Protein AF-A0A7X8Z8Y4-F1 (afdb_monomer_lite)

Secondary structure (DSSP, 8-state):
-HHHHHHHHHHHHHHHHHHHHHHHHHHHHHHHH--SS--EETTEEPTT-S-HHHHTHHHHHHHHHHHHHHHTS-HHHHHHHHT-HHHHHHHHHHHHHHHH-SSS-BHHHHHHHHS-HHHHHHHHHHHHHHHHHHHHHHHHHS-HHHHHHHHHHHHHHHHHTTSGGGGT--HHHHHHHHHHHHHHHHHHHHHHHHHHHHHHHHHHHHHHHTSBHHHHHHHTT--TTTHHHHHHHHHHHHHHHHHHHHHHHT-HHHHHHHHHHH-

Radius of gyration: 42.11 Å; chains: 1; bounding box: 107×46×130 Å

Structure (mmCIF, N/CA/C/O backbone):
data_AF-A0A7X8Z8Y4-F1
#
_entry.id   AF-A0A7X8Z8Y4-F1
#
loop_
_atom_site.group_PDB
_atom_site.id
_atom_site.type_symbol
_atom_site.label_atom_id
_atom_site.label_alt_id
_atom_site.label_comp_id
_atom_site.label_asym_id
_atom_site.label_entity_id
_atom_site.label_seq_id
_atom_site.pdbx_PDB_ins_code
_atom_site.Cartn_x
_atom_site.Cartn_y
_atom_site.Cartn_z
_atom_site.occupancy
_atom_site.B_iso_or_equiv
_atom_site.auth_seq_id
_atom_site.auth_comp_id
_atom_site.auth_asym_id
_atom_site.auth_atom_id
_atom_site.pdbx_PDB_model_num
ATOM 1 N N . MET A 1 1 ? 65.742 -11.866 -70.178 1.00 56.19 1 MET A N 1
ATOM 2 C CA . MET A 1 1 ? 65.079 -10.660 -69.630 1.00 56.19 1 MET A CA 1
ATOM 3 C C . MET A 1 1 ? 63.665 -10.476 -70.182 1.00 56.19 1 MET A C 1
ATOM 5 O O . MET A 1 1 ? 62.843 -9.975 -69.432 1.00 56.19 1 MET A O 1
ATOM 9 N N . GLU A 1 2 ? 63.355 -10.937 -71.402 1.00 61.44 2 GLU A N 1
ATOM 10 C CA . GLU A 1 2 ? 62.004 -10.854 -72.006 1.00 61.44 2 GLU A CA 1
ATOM 11 C C . GLU A 1 2 ? 60.913 -11.570 -71.187 1.00 61.44 2 GLU A C 1
ATOM 13 O O . GLU A 1 2 ? 59.956 -10.925 -70.777 1.00 61.44 2 GLU A O 1
ATOM 18 N N . ASN A 1 3 ? 61.122 -12.830 -70.777 1.00 70.12 3 ASN A N 1
ATOM 19 C CA . ASN A 1 3 ? 60.118 -13.586 -70.002 1.00 70.12 3 ASN A CA 1
ATOM 20 C C . ASN A 1 3 ? 59.714 -12.947 -68.656 1.00 70.12 3 ASN A C 1
ATOM 22 O O . ASN A 1 3 ? 58.602 -13.159 -68.183 1.00 70.12 3 ASN A O 1
ATOM 26 N N . ILE A 1 4 ? 60.605 -12.184 -68.011 1.00 74.94 4 ILE A N 1
ATOM 27 C CA . ILE A 1 4 ? 60.283 -11.496 -66.745 1.00 74.94 4 ILE A CA 1
ATOM 28 C C . ILE A 1 4 ? 59.372 -10.296 -67.019 1.00 74.94 4 ILE A C 1
ATOM 30 O O . ILE A 1 4 ? 58.475 -10.016 -66.227 1.00 74.94 4 ILE A O 1
ATOM 34 N N . MET A 1 5 ? 59.581 -9.613 -68.145 1.00 74.75 5 MET A N 1
ATOM 35 C CA . MET A 1 5 ? 58.794 -8.449 -68.536 1.00 74.75 5 MET A CA 1
ATOM 36 C C . MET A 1 5 ? 57.371 -8.848 -68.944 1.00 74.75 5 MET A C 1
ATOM 38 O O . MET A 1 5 ? 56.418 -8.179 -68.550 1.00 74.75 5 MET A O 1
ATOM 42 N N . ASP A 1 6 ? 57.219 -9.983 -69.631 1.00 81.12 6 ASP A N 1
ATOM 43 C CA . ASP A 1 6 ? 55.911 -10.516 -70.032 1.00 81.12 6 ASP A CA 1
ATOM 44 C C . ASP A 1 6 ? 55.080 -10.981 -68.824 1.00 81.12 6 ASP A C 1
ATOM 46 O O . ASP A 1 6 ? 53.887 -10.686 -68.726 1.00 81.12 6 ASP A O 1
ATOM 50 N N . ILE A 1 7 ? 55.717 -11.639 -67.844 1.00 81.44 7 ILE A N 1
ATOM 51 C CA . ILE A 1 7 ? 55.071 -12.030 -66.578 1.00 81.44 7 ILE A CA 1
ATOM 52 C C . ILE A 1 7 ? 54.667 -10.792 -65.764 1.00 81.44 7 ILE A C 1
ATOM 54 O O . ILE A 1 7 ? 53.577 -10.760 -65.189 1.00 81.44 7 ILE A O 1
ATOM 58 N N . LEU A 1 8 ? 55.512 -9.756 -65.732 1.00 81.38 8 LEU A N 1
ATOM 59 C CA . LEU A 1 8 ? 55.205 -8.492 -65.062 1.00 81.38 8 LEU A CA 1
ATOM 60 C C . LEU A 1 8 ? 53.986 -7.806 -65.701 1.00 81.38 8 LEU A C 1
ATOM 62 O O . LEU A 1 8 ? 53.112 -7.324 -64.982 1.00 81.38 8 LEU A O 1
ATOM 66 N N . TYR A 1 9 ? 53.898 -7.802 -67.034 1.00 84.62 9 TYR A N 1
ATOM 67 C CA . TYR A 1 9 ? 52.783 -7.204 -67.771 1.00 84.62 9 TYR A CA 1
ATOM 68 C C . TYR A 1 9 ? 51.465 -7.962 -67.539 1.00 84.62 9 TYR A C 1
ATOM 70 O O . TYR A 1 9 ? 50.418 -7.344 -67.344 1.00 84.62 9 TYR A O 1
ATOM 78 N N . LEU A 1 10 ? 51.521 -9.298 -67.471 1.00 86.44 10 LEU A N 1
ATOM 79 C CA . LEU A 1 10 ? 50.364 -10.149 -67.172 1.00 86.44 10 LEU A CA 1
ATOM 80 C C . LEU A 1 10 ? 49.855 -9.965 -65.729 1.00 86.44 10 LEU A C 1
ATOM 82 O O . LEU A 1 10 ? 48.647 -9.953 -65.494 1.00 86.44 10 LEU A O 1
ATOM 86 N N . LEU A 1 11 ? 50.762 -9.793 -64.760 1.00 88.69 11 LEU A N 1
ATOM 87 C CA . LEU A 1 11 ? 50.418 -9.592 -63.347 1.00 88.69 11 LEU A CA 1
ATOM 88 C C . LEU A 1 11 ? 50.037 -8.145 -63.004 1.00 88.69 11 LEU A C 1
ATOM 90 O O . LEU A 1 11 ? 49.336 -7.927 -62.014 1.00 88.69 11 LEU A O 1
ATOM 94 N N . ALA A 1 12 ? 50.440 -7.161 -63.812 1.00 88.75 12 ALA A N 1
ATOM 95 C CA . ALA A 1 12 ? 50.149 -5.749 -63.569 1.00 88.75 12 ALA A CA 1
ATOM 96 C C . ALA A 1 12 ? 48.640 -5.464 -63.484 1.00 88.75 12 ALA A C 1
ATOM 98 O O . ALA A 1 12 ? 48.202 -4.743 -62.587 1.00 88.75 12 ALA A O 1
ATOM 99 N N . GLY A 1 13 ? 47.835 -6.065 -64.367 1.00 91.00 13 GLY A N 1
ATOM 100 C CA . GLY A 1 13 ? 46.379 -5.888 -64.386 1.00 91.00 13 GLY A CA 1
ATOM 101 C C . GLY A 1 13 ? 45.702 -6.322 -63.077 1.00 91.00 13 GLY A C 1
ATOM 102 O O . GLY A 1 13 ? 45.078 -5.486 -62.417 1.00 91.00 13 GLY A O 1
ATOM 103 N N . PRO A 1 14 ? 45.847 -7.594 -62.654 1.00 93.12 14 PRO A N 1
ATOM 104 C CA . PRO A 1 14 ? 45.335 -8.070 -61.372 1.00 93.12 14 PRO A CA 1
ATOM 105 C C . PRO A 1 14 ? 45.878 -7.290 -60.173 1.00 93.12 14 PRO A C 1
ATOM 107 O O . PRO A 1 14 ? 45.105 -6.958 -59.282 1.00 93.12 14 PRO A O 1
ATOM 110 N N . LEU A 1 15 ? 47.169 -6.939 -60.156 1.00 93.12 15 LEU A N 1
ATOM 111 C CA . LEU A 1 15 ? 47.779 -6.214 -59.038 1.00 93.12 15 LEU A CA 1
ATOM 112 C C . LEU A 1 15 ? 47.171 -4.811 -58.867 1.00 93.12 15 LEU A C 1
ATOM 114 O O . LEU A 1 15 ? 46.787 -4.424 -57.762 1.00 93.12 15 LEU A O 1
ATOM 118 N N . ILE A 1 16 ? 47.021 -4.070 -59.968 1.00 92.94 16 ILE A N 1
ATOM 119 C CA . ILE A 1 16 ? 46.370 -2.753 -59.982 1.00 92.94 16 ILE A CA 1
ATOM 120 C C . ILE A 1 16 ? 44.891 -2.894 -59.603 1.00 92.94 16 ILE A C 1
ATOM 122 O O . ILE A 1 16 ? 44.396 -2.137 -58.766 1.00 92.94 16 ILE A O 1
ATOM 126 N N . GLY A 1 17 ? 44.197 -3.893 -60.155 1.00 92.81 17 GLY A N 1
ATOM 127 C CA . GLY A 1 17 ? 42.807 -4.199 -59.816 1.00 92.81 17 GLY A CA 1
ATOM 128 C C . GLY A 1 17 ? 42.615 -4.506 -58.328 1.00 92.81 17 GLY A C 1
ATOM 129 O O . GLY A 1 17 ? 41.688 -3.985 -57.710 1.00 92.81 17 GLY A O 1
ATOM 130 N N . SER A 1 18 ? 43.518 -5.278 -57.721 1.00 93.81 18 SER A N 1
ATOM 131 C CA . SER A 1 18 ? 43.511 -5.579 -56.287 1.00 93.81 18 SER A CA 1
ATOM 132 C C . SER A 1 18 ? 43.781 -4.343 -55.427 1.00 93.81 18 SER A C 1
ATOM 134 O O . SER A 1 18 ? 43.092 -4.151 -54.428 1.00 93.81 18 SER A O 1
ATOM 136 N N . ILE A 1 19 ? 44.724 -3.474 -55.810 1.00 95.56 19 ILE A N 1
ATOM 137 C CA . ILE A 1 19 ? 45.017 -2.226 -55.081 1.00 95.56 19 ILE A CA 1
ATOM 138 C C . ILE A 1 19 ? 43.819 -1.271 -55.130 1.00 95.56 19 ILE A C 1
ATOM 140 O O . ILE A 1 19 ? 43.430 -0.722 -54.096 1.00 95.56 19 ILE A O 1
ATOM 144 N N . ILE A 1 20 ? 43.211 -1.087 -56.306 1.00 95.25 20 ILE A N 1
ATOM 145 C CA . ILE A 1 20 ? 42.024 -0.239 -56.472 1.00 95.25 20 ILE A CA 1
ATOM 146 C C . ILE A 1 20 ? 40.843 -0.843 -55.709 1.00 95.25 20 ILE A C 1
ATOM 148 O O . ILE A 1 20 ? 40.239 -0.154 -54.892 1.00 95.25 20 ILE A O 1
ATOM 152 N N . GLY A 1 21 ? 40.559 -2.135 -55.896 1.00 93.12 21 GLY A N 1
ATOM 153 C CA . GLY A 1 21 ? 39.475 -2.832 -55.203 1.00 93.12 21 GLY A CA 1
ATOM 154 C C . GLY A 1 21 ? 39.604 -2.753 -53.682 1.00 93.12 21 GLY A C 1
ATOM 155 O O . GLY A 1 21 ? 38.639 -2.409 -52.997 1.00 93.12 21 GLY A O 1
ATOM 156 N N . TYR A 1 22 ? 40.807 -2.981 -53.147 1.00 94.94 22 TYR A N 1
ATOM 157 C CA . TYR A 1 22 ? 41.077 -2.855 -51.716 1.00 94.94 22 TYR A CA 1
ATOM 158 C C . TYR A 1 22 ? 40.887 -1.414 -51.227 1.00 94.94 22 TYR A C 1
ATOM 160 O O . TYR A 1 22 ? 40.194 -1.181 -50.235 1.00 94.94 22 TYR A O 1
ATOM 168 N N . SER A 1 23 ? 41.445 -0.437 -51.947 1.00 94.31 23 SER A N 1
ATOM 169 C CA . SER A 1 23 ? 41.368 0.983 -51.583 1.00 94.31 23 SER A CA 1
ATOM 170 C C . SER A 1 23 ? 39.931 1.507 -51.601 1.00 94.31 23 SER A C 1
ATOM 172 O O . SER A 1 23 ? 39.506 2.200 -50.674 1.00 94.31 23 SER A O 1
ATOM 174 N N . THR A 1 24 ? 39.154 1.149 -52.625 1.00 93.19 24 THR A N 1
ATOM 175 C CA . THR A 1 24 ? 37.747 1.542 -52.754 1.00 93.19 24 THR A CA 1
ATOM 176 C C . THR A 1 24 ? 36.872 0.860 -51.706 1.00 93.19 24 THR A C 1
ATOM 178 O O . THR A 1 24 ? 36.046 1.535 -51.096 1.00 93.19 24 THR A O 1
ATOM 181 N N . ASN A 1 25 ? 37.070 -0.434 -51.429 1.00 94.12 25 ASN A N 1
ATOM 182 C CA . ASN A 1 25 ? 36.317 -1.135 -50.385 1.00 94.12 25 ASN A CA 1
ATOM 183 C C . ASN A 1 25 ? 36.615 -0.562 -48.989 1.00 94.12 25 ASN A C 1
ATOM 185 O O . ASN A 1 25 ? 35.699 -0.292 -48.211 1.00 94.12 25 ASN A O 1
ATOM 189 N N . TYR A 1 26 ? 37.891 -0.285 -48.699 1.00 93.00 26 TYR A N 1
ATOM 190 C CA . TYR A 1 26 ? 38.297 0.382 -47.463 1.00 93.00 26 TYR A CA 1
ATOM 191 C C . TYR A 1 26 ? 37.622 1.751 -47.315 1.00 93.00 26 TYR A C 1
ATOM 193 O O . TYR A 1 26 ? 37.087 2.075 -46.250 1.00 93.00 26 TYR A O 1
ATOM 201 N N . LEU A 1 27 ? 37.599 2.549 -48.388 1.00 89.69 27 LEU A N 1
ATOM 202 C CA . LEU A 1 27 ? 36.948 3.855 -48.380 1.00 89.69 27 LEU A CA 1
ATOM 203 C C . LEU A 1 27 ? 35.430 3.733 -48.195 1.00 89.69 27 LEU A C 1
ATOM 205 O O . LEU A 1 27 ? 34.868 4.479 -47.399 1.00 89.69 27 LEU A O 1
ATOM 209 N N . ALA A 1 28 ? 34.775 2.778 -48.858 1.00 90.19 28 ALA A N 1
ATOM 210 C CA . ALA A 1 28 ? 33.335 2.554 -48.747 1.00 90.19 28 ALA A CA 1
ATOM 211 C C . ALA A 1 28 ? 32.919 2.195 -47.313 1.00 90.19 28 ALA A C 1
ATOM 213 O O . ALA A 1 28 ? 32.025 2.831 -46.752 1.00 90.19 28 ALA A O 1
ATOM 214 N N . VAL A 1 29 ? 33.622 1.247 -46.681 1.00 91.00 29 VAL A N 1
ATOM 215 C CA . VAL A 1 29 ? 33.388 0.897 -45.272 1.00 91.00 29 VAL A CA 1
ATOM 216 C C . VAL A 1 29 ? 33.630 2.113 -44.380 1.00 91.00 29 VAL A C 1
ATOM 218 O O . VAL A 1 29 ? 32.804 2.433 -43.527 1.00 91.00 29 VAL A O 1
ATOM 221 N N . LYS A 1 30 ? 34.711 2.866 -44.612 1.00 88.88 30 LYS A N 1
ATOM 222 C CA . LYS A 1 30 ? 35.005 4.089 -43.852 1.00 88.88 30 LYS A CA 1
ATOM 223 C C . LYS A 1 30 ? 33.910 5.153 -44.005 1.00 88.88 30 LYS A C 1
ATOM 225 O O . LYS A 1 30 ? 33.583 5.809 -43.017 1.00 88.88 30 LYS A O 1
ATOM 230 N N . MET A 1 31 ? 33.321 5.290 -45.194 1.00 88.62 31 MET A N 1
ATOM 231 C CA . MET A 1 31 ? 32.247 6.242 -45.510 1.00 88.62 31 MET A CA 1
ATOM 232 C C . MET A 1 31 ? 30.886 5.868 -44.906 1.00 88.62 31 MET A C 1
ATOM 234 O O . MET A 1 31 ? 30.036 6.741 -44.724 1.00 88.62 31 MET A O 1
ATOM 238 N N . LEU A 1 32 ? 30.658 4.601 -44.542 1.00 88.19 32 LEU A N 1
ATOM 239 C CA . LEU A 1 32 ? 29.458 4.215 -43.791 1.00 88.19 32 LEU A CA 1
ATOM 240 C C . LEU A 1 32 ? 29.440 4.850 -42.395 1.00 88.19 32 LEU A C 1
ATOM 242 O O . LEU A 1 32 ? 28.389 5.319 -41.953 1.00 88.19 32 LEU A O 1
ATOM 246 N N . PHE A 1 33 ? 30.603 4.904 -41.734 1.00 87.88 33 PHE A N 1
ATOM 247 C CA . PHE A 1 33 ? 30.734 5.324 -40.334 1.00 87.88 33 PHE A CA 1
ATOM 248 C C . PHE A 1 33 ? 31.252 6.759 -40.149 1.00 87.88 33 PHE A C 1
ATOM 250 O O . PHE A 1 33 ? 30.920 7.406 -39.159 1.00 87.88 33 PHE A O 1
ATOM 257 N N . ARG A 1 34 ? 32.075 7.283 -41.066 1.00 86.50 34 ARG A N 1
ATOM 258 C CA . ARG A 1 34 ? 32.694 8.619 -40.975 1.00 86.50 34 ARG A CA 1
ATOM 259 C C . ARG A 1 34 ? 32.501 9.394 -42.287 1.00 86.50 34 ARG A C 1
ATOM 261 O O . ARG A 1 34 ? 32.498 8.776 -43.342 1.00 86.50 34 ARG A O 1
ATOM 268 N N . PRO A 1 35 ? 32.418 10.736 -42.270 1.00 84.50 35 PRO A N 1
ATOM 269 C CA . PRO A 1 35 ? 32.506 11.632 -41.116 1.00 84.50 35 PRO A CA 1
ATOM 270 C C . PRO A 1 35 ? 31.202 11.676 -40.306 1.00 84.50 35 PRO A C 1
ATOM 272 O O . PRO A 1 35 ? 30.112 11.565 -40.859 1.00 84.50 35 PRO A O 1
ATOM 275 N N . LEU A 1 36 ? 31.320 11.856 -38.986 1.00 82.50 36 LEU A N 1
ATOM 276 C CA . LEU A 1 36 ? 30.177 11.881 -38.056 1.00 82.50 36 LEU A CA 1
ATOM 277 C C . LEU A 1 36 ? 29.310 13.139 -38.207 1.00 82.50 36 LEU A C 1
ATOM 279 O O . LEU A 1 36 ? 28.130 13.132 -37.875 1.00 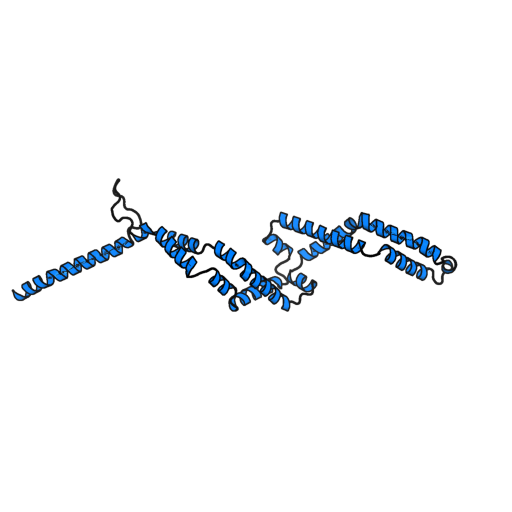82.50 36 LEU A O 1
ATOM 283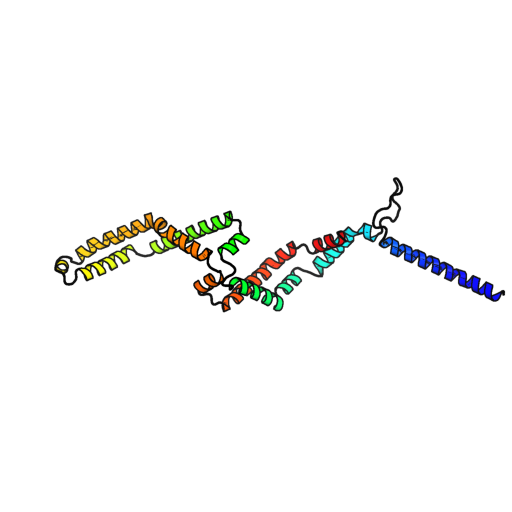 N N . ARG A 1 37 ? 29.899 14.231 -38.705 1.00 82.31 37 ARG A N 1
ATOM 284 C CA . ARG A 1 37 ? 29.236 15.520 -38.915 1.00 82.31 37 ARG A CA 1
ATOM 285 C C . ARG A 1 37 ? 29.321 15.916 -40.391 1.00 82.31 37 ARG A C 1
ATOM 287 O O . ARG A 1 37 ? 30.304 15.564 -41.047 1.00 82.31 37 ARG A O 1
ATOM 294 N N . PRO A 1 38 ? 28.320 16.640 -40.925 1.00 83.94 38 PRO A N 1
ATOM 295 C CA . PRO A 1 38 ? 28.388 17.183 -42.277 1.00 83.94 38 PRO A CA 1
ATOM 296 C C . PRO A 1 38 ? 29.579 18.136 -42.393 1.00 83.94 38 PRO A C 1
ATOM 298 O O . PRO A 1 38 ? 29.701 19.074 -41.603 1.00 83.94 38 PRO A O 1
ATOM 301 N N . ILE A 1 39 ? 30.435 17.916 -43.388 1.00 85.19 39 ILE A N 1
ATOM 302 C CA . ILE A 1 39 ? 31.569 18.798 -43.663 1.00 85.19 39 ILE A CA 1
ATOM 303 C C . ILE A 1 39 ? 31.086 19.875 -44.637 1.00 85.19 39 ILE A C 1
ATOM 305 O O . ILE A 1 39 ? 30.543 19.571 -45.703 1.00 85.19 39 ILE A O 1
ATOM 309 N N . LYS A 1 40 ? 31.251 21.144 -44.253 1.00 86.06 40 LYS A N 1
ATOM 310 C CA . LYS A 1 40 ? 30.922 22.308 -45.084 1.00 86.06 40 LYS A CA 1
ATOM 311 C C . LYS A 1 40 ? 32.208 22.964 -45.567 1.00 86.06 40 LYS A C 1
ATOM 313 O O . LYS A 1 40 ? 33.092 23.228 -44.758 1.00 86.06 40 LYS A O 1
ATOM 318 N N . ILE A 1 41 ? 32.281 23.251 -46.862 1.00 83.62 41 ILE A N 1
ATOM 319 C CA . ILE A 1 41 ? 33.335 24.066 -47.468 1.00 83.62 41 ILE A CA 1
ATOM 320 C C . ILE A 1 41 ? 32.637 25.318 -48.010 1.00 83.62 41 ILE A C 1
ATOM 322 O O . ILE A 1 41 ? 31.908 25.252 -49.000 1.00 83.62 41 ILE A O 1
ATOM 326 N N . GLY A 1 42 ? 32.777 26.446 -47.308 1.00 83.50 42 GLY A N 1
ATOM 327 C CA . GLY A 1 42 ? 32.011 27.665 -47.596 1.00 83.50 42 GLY A CA 1
ATOM 328 C C . GLY A 1 42 ? 30.497 27.448 -47.446 1.00 83.50 42 GLY A C 1
ATOM 329 O O . GLY A 1 42 ? 30.026 26.992 -46.403 1.00 83.50 42 GLY A O 1
ATOM 330 N N . THR A 1 43 ? 29.728 27.752 -48.495 1.00 80.94 43 THR A N 1
ATOM 331 C CA . THR A 1 43 ? 28.271 27.525 -48.568 1.00 80.94 43 THR A CA 1
ATOM 332 C C . THR A 1 43 ? 27.885 26.109 -49.019 1.00 80.94 43 THR A C 1
ATOM 334 O O . THR A 1 43 ? 26.720 25.729 -48.884 1.00 80.94 43 THR A O 1
ATOM 337 N N . PHE A 1 44 ? 28.831 25.299 -49.510 1.00 81.00 44 PHE A N 1
ATOM 338 C CA . PHE A 1 44 ? 28.558 23.976 -50.077 1.00 81.00 44 PHE A CA 1
ATOM 339 C C . PHE A 1 44 ? 28.787 22.847 -49.056 1.00 81.00 44 PHE A C 1
ATOM 341 O O . PHE A 1 44 ? 29.794 22.809 -48.344 1.00 81.00 44 PHE A O 1
ATOM 348 N N . ARG A 1 45 ? 27.841 21.901 -48.973 1.00 81.75 45 ARG A N 1
ATOM 349 C CA . ARG A 1 45 ? 27.978 20.670 -48.173 1.00 81.75 45 ARG A CA 1
ATOM 350 C C . ARG A 1 45 ? 28.597 19.584 -49.042 1.00 81.75 45 ARG A C 1
ATOM 352 O O . ARG A 1 45 ? 28.074 19.311 -50.118 1.00 81.75 45 ARG A O 1
ATOM 359 N N . LEU A 1 46 ? 29.664 18.944 -48.563 1.00 82.56 46 LEU A N 1
ATOM 360 C CA . LEU A 1 46 ? 30.319 17.882 -49.323 1.00 82.56 46 LEU A CA 1
ATOM 361 C C . LEU A 1 46 ? 29.345 16.701 -49.528 1.00 82.56 46 LEU A C 1
ATOM 363 O O . LEU A 1 46 ? 28.755 16.238 -48.538 1.00 82.56 46 LEU A O 1
ATOM 367 N N . PRO A 1 47 ? 29.166 16.195 -50.768 1.00 75.38 47 PRO A N 1
ATOM 368 C CA . PRO A 1 47 ? 28.361 15.003 -51.011 1.00 75.38 47 PRO A CA 1
ATOM 369 C C . PRO A 1 47 ? 28.930 13.831 -50.203 1.00 75.38 47 PRO A C 1
ATOM 371 O O . PRO A 1 47 ? 30.136 13.743 -49.986 1.00 75.38 47 PRO A O 1
ATOM 374 N N . PHE A 1 48 ? 28.053 12.951 -49.718 1.00 73.75 48 PHE A N 1
ATOM 375 C CA . PHE A 1 48 ? 28.417 11.816 -48.854 1.00 73.75 48 PHE A CA 1
ATOM 376 C C . PHE A 1 48 ? 28.976 12.193 -47.465 1.00 73.75 48 PHE A C 1
ATOM 378 O O . PHE A 1 48 ? 29.630 11.378 -46.817 1.00 73.75 48 PHE A O 1
ATOM 385 N N . THR A 1 49 ? 28.675 13.404 -46.972 1.00 83.06 49 THR A N 1
ATOM 386 C CA . THR A 1 49 ? 28.894 13.789 -45.567 1.00 83.06 49 THR A CA 1
ATOM 387 C C . THR A 1 49 ? 27.582 14.254 -44.915 1.00 83.06 49 THR A C 1
ATOM 389 O O . THR A 1 49 ? 26.862 15.066 -45.502 1.00 83.06 49 THR A O 1
ATOM 392 N N . PRO A 1 50 ? 27.222 13.778 -43.708 1.00 83.88 50 PRO A N 1
ATOM 393 C CA . PRO A 1 50 ? 27.899 12.751 -42.913 1.00 83.88 50 PRO A CA 1
ATOM 394 C C . PRO A 1 50 ? 27.758 11.348 -43.535 1.00 83.88 50 PRO A C 1
ATOM 396 O O . PRO A 1 50 ? 27.009 11.167 -44.498 1.00 83.88 50 PRO A O 1
ATOM 399 N N . GLY A 1 51 ? 28.478 10.371 -42.979 1.00 86.50 51 GLY A N 1
ATOM 400 C CA . GLY A 1 51 ? 28.362 8.966 -43.381 1.00 86.50 51 GLY A CA 1
ATOM 401 C C . GLY A 1 51 ? 26.924 8.435 -43.281 1.00 86.50 51 GLY A C 1
ATOM 402 O O . GLY A 1 51 ? 26.074 9.015 -42.598 1.00 86.50 51 GLY A O 1
ATOM 403 N N . ILE A 1 52 ? 26.633 7.324 -43.963 1.00 86.44 52 ILE A N 1
ATOM 404 C CA . ILE A 1 52 ? 25.260 6.795 -44.091 1.00 86.44 52 ILE A CA 1
ATOM 405 C C . ILE A 1 52 ? 24.648 6.428 -42.731 1.00 86.44 52 ILE A C 1
ATOM 407 O O . ILE A 1 52 ? 23.484 6.757 -42.492 1.00 86.44 52 ILE A O 1
ATOM 411 N N . ILE A 1 53 ? 25.415 5.788 -41.842 1.00 86.44 53 ILE A N 1
ATOM 412 C CA . ILE A 1 53 ? 24.932 5.373 -40.516 1.00 86.44 53 ILE A CA 1
ATOM 413 C C . ILE A 1 53 ? 24.645 6.598 -39.633 1.00 86.44 53 ILE A C 1
ATOM 415 O O . ILE A 1 53 ? 23.507 6.719 -39.180 1.00 86.44 53 ILE A O 1
ATOM 419 N N . PRO A 1 54 ? 25.574 7.567 -39.457 1.00 84.38 54 PRO A N 1
ATOM 420 C CA . PRO A 1 54 ? 25.274 8.813 -38.747 1.00 84.38 54 PRO A CA 1
ATOM 421 C C . PRO A 1 54 ? 24.061 9.566 -39.309 1.00 84.38 54 PRO A C 1
ATOM 423 O O . PRO A 1 54 ? 23.286 10.137 -38.551 1.00 84.38 54 PRO A O 1
ATOM 426 N N . LYS A 1 55 ? 23.862 9.549 -40.635 1.00 86.88 55 LYS A N 1
ATOM 427 C CA . LYS A 1 55 ? 22.730 10.220 -41.295 1.00 86.88 55 LYS A CA 1
ATOM 428 C C . LYS A 1 55 ? 21.375 9.575 -40.985 1.00 86.88 55 LYS A C 1
ATOM 430 O O . LYS A 1 55 ? 20.367 10.273 -40.985 1.00 86.88 55 LYS A O 1
ATOM 435 N N . ARG A 1 56 ? 21.333 8.253 -40.791 1.00 88.00 56 ARG A N 1
ATOM 436 C CA . ARG A 1 56 ? 20.101 7.481 -40.530 1.00 88.00 56 ARG A CA 1
ATOM 437 C C . ARG A 1 56 ? 19.994 6.994 -39.089 1.00 88.00 56 ARG A C 1
ATOM 439 O O . ARG A 1 56 ? 19.161 6.138 -38.808 1.00 88.00 56 ARG A O 1
ATOM 446 N N . LYS A 1 57 ? 20.815 7.536 -38.191 1.00 86.31 57 LYS A N 1
ATOM 447 C CA . LYS A 1 57 ? 20.913 7.113 -36.797 1.00 86.31 57 LYS A CA 1
ATOM 448 C C . LYS A 1 57 ? 19.546 7.042 -36.119 1.00 86.31 57 LYS A C 1
ATOM 450 O O . LYS A 1 57 ? 19.195 5.980 -35.632 1.00 86.31 57 LYS A O 1
ATOM 455 N N . ASP A 1 58 ? 18.735 8.091 -36.232 1.00 88.12 58 ASP A N 1
ATOM 456 C CA . ASP A 1 58 ? 17.400 8.129 -35.619 1.00 88.12 58 ASP A CA 1
ATOM 457 C C . ASP A 1 58 ? 16.458 7.049 -36.179 1.00 88.12 58 ASP A C 1
ATOM 459 O O . ASP A 1 58 ? 15.659 6.462 -35.457 1.00 88.12 58 ASP A O 1
ATOM 463 N N . GLN A 1 59 ? 16.536 6.764 -37.485 1.00 89.62 59 GLN A N 1
ATOM 464 C CA . GLN A 1 59 ? 15.716 5.717 -38.109 1.00 89.62 59 GLN A CA 1
ATOM 465 C C . GLN A 1 59 ? 16.151 4.325 -37.649 1.00 89.62 59 GLN A C 1
ATOM 467 O O . GLN A 1 59 ? 15.304 3.478 -37.376 1.00 89.62 59 GLN A O 1
ATOM 472 N N . LEU A 1 60 ? 17.464 4.098 -37.556 1.00 88.69 60 LEU A N 1
ATOM 473 C CA . LEU A 1 60 ? 18.026 2.857 -37.032 1.00 88.69 60 LEU A CA 1
ATOM 474 C C . LEU A 1 60 ? 17.672 2.687 -35.554 1.00 88.69 60 LEU A C 1
ATOM 476 O O . LEU A 1 60 ? 17.251 1.607 -35.164 1.00 88.69 60 LEU A O 1
ATOM 480 N N . ALA A 1 61 ? 17.769 3.753 -34.761 1.00 88.56 61 ALA A N 1
ATOM 481 C CA . ALA A 1 61 ? 17.419 3.767 -33.349 1.00 88.56 61 ALA A CA 1
ATOM 482 C C . ALA A 1 61 ? 15.946 3.395 -33.127 1.00 88.56 61 ALA A C 1
ATOM 484 O O . ALA A 1 61 ? 15.670 2.522 -32.310 1.00 88.56 61 ALA A O 1
ATOM 485 N N . ARG A 1 62 ? 15.017 3.949 -33.921 1.00 89.75 62 ARG A N 1
ATOM 486 C CA . ARG A 1 62 ? 13.598 3.545 -33.906 1.00 89.75 62 ARG A CA 1
ATOM 487 C C . ARG A 1 62 ? 13.383 2.091 -34.297 1.00 89.75 62 ARG A C 1
ATOM 489 O O . ARG A 1 62 ? 12.631 1.383 -33.637 1.00 89.75 62 ARG A O 1
ATOM 496 N N . ALA A 1 63 ? 14.019 1.643 -35.378 1.00 88.25 63 ALA A N 1
ATOM 497 C CA . ALA A 1 63 ? 13.856 0.276 -35.865 1.00 88.25 63 ALA A CA 1
ATOM 498 C C . ALA A 1 63 ? 14.388 -0.751 -34.854 1.00 88.25 63 ALA A C 1
ATOM 500 O O . ALA A 1 63 ? 13.714 -1.738 -34.571 1.00 88.25 63 ALA A O 1
ATOM 501 N N . LEU A 1 64 ? 15.562 -0.494 -34.269 1.00 86.12 64 LEU A N 1
ATOM 502 C CA . LEU A 1 64 ? 16.128 -1.309 -33.195 1.00 86.12 64 LEU A CA 1
ATOM 503 C C . LEU A 1 64 ? 15.276 -1.241 -31.926 1.00 86.12 64 LEU A C 1
ATOM 505 O O . LEU A 1 64 ? 14.976 -2.285 -31.360 1.00 86.12 64 LEU A O 1
ATOM 509 N N . GLY A 1 65 ? 14.848 -0.049 -31.505 1.00 87.06 65 GLY A N 1
ATOM 510 C CA . GLY A 1 65 ? 13.990 0.126 -30.333 1.00 87.06 65 GLY A CA 1
ATOM 511 C C . GLY A 1 65 ? 12.679 -0.643 -30.465 1.00 87.06 65 GLY A C 1
ATOM 512 O O . GLY A 1 65 ? 12.324 -1.407 -29.573 1.00 87.06 65 GLY A O 1
ATOM 513 N N . SER A 1 66 ? 12.008 -0.535 -31.614 1.00 85.50 66 SER A N 1
ATOM 514 C CA . SER A 1 66 ? 10.786 -1.292 -31.895 1.00 85.50 66 SER A CA 1
ATOM 515 C C . SER A 1 66 ? 11.040 -2.798 -31.972 1.00 85.50 66 SER A C 1
ATOM 517 O O . SER A 1 66 ? 10.261 -3.563 -31.413 1.00 85.50 66 SER A O 1
ATOM 519 N N . ALA A 1 67 ? 12.129 -3.243 -32.605 1.00 86.31 67 ALA A N 1
ATOM 520 C CA . ALA A 1 67 ? 12.457 -4.666 -32.666 1.00 86.31 67 ALA A CA 1
ATOM 521 C C . ALA A 1 67 ? 12.726 -5.257 -31.272 1.00 86.31 67 ALA A C 1
ATOM 523 O O . ALA A 1 67 ? 12.274 -6.360 -30.981 1.00 86.31 67 ALA A O 1
ATOM 524 N N . VAL A 1 68 ? 13.423 -4.526 -30.399 1.00 83.69 68 VAL A N 1
ATOM 525 C CA . VAL A 1 68 ? 13.711 -4.968 -29.029 1.00 83.69 68 VAL A CA 1
ATOM 526 C C . VAL A 1 68 ? 12.449 -4.923 -28.162 1.00 83.69 68 VAL A C 1
ATOM 528 O O . VAL A 1 68 ? 12.103 -5.926 -27.543 1.00 83.69 68 VAL A O 1
ATOM 531 N N . GLY A 1 69 ? 11.739 -3.793 -28.147 1.00 78.69 69 GLY A N 1
ATOM 532 C CA . GLY A 1 69 ? 10.563 -3.589 -27.297 1.00 78.69 69 GLY A CA 1
ATOM 533 C C . GLY A 1 69 ? 9.352 -4.437 -27.690 1.00 78.69 69 GLY A C 1
ATOM 534 O O . GLY A 1 69 ? 8.600 -4.846 -26.817 1.00 78.69 69 GLY A O 1
ATOM 535 N N . ASN A 1 70 ? 9.176 -4.745 -28.980 1.00 76.38 70 ASN A N 1
ATOM 536 C CA . ASN A 1 70 ? 8.015 -5.512 -29.442 1.00 76.38 70 ASN A CA 1
ATOM 537 C C . ASN A 1 70 ? 8.286 -7.009 -29.616 1.00 76.38 70 ASN A C 1
ATOM 539 O O . ASN A 1 70 ? 7.325 -7.771 -29.606 1.00 76.38 70 ASN A O 1
ATOM 543 N N . ASN A 1 71 ? 9.542 -7.437 -29.808 1.00 75.38 71 ASN A N 1
ATOM 544 C CA . ASN A 1 71 ? 9.839 -8.843 -30.126 1.00 75.38 71 ASN A CA 1
ATOM 545 C C . ASN A 1 71 ? 10.772 -9.544 -29.129 1.00 75.38 71 ASN A C 1
ATOM 547 O O . ASN A 1 71 ? 10.789 -10.770 -29.121 1.00 75.38 71 ASN A O 1
ATOM 551 N N . LEU A 1 72 ? 11.577 -8.818 -28.340 1.00 77.81 72 LEU A N 1
ATOM 552 C CA . LEU A 1 72 ? 12.522 -9.433 -27.390 1.00 77.81 72 LEU A CA 1
ATOM 553 C C . LEU A 1 72 ? 12.089 -9.295 -25.928 1.00 77.81 72 LEU A C 1
ATOM 555 O O . LEU A 1 72 ? 12.447 -10.137 -25.113 1.00 77.81 72 LEU A O 1
ATOM 559 N N . LEU A 1 73 ? 11.364 -8.227 -25.593 1.00 75.38 73 LEU A N 1
ATOM 560 C CA . LEU A 1 73 ? 10.880 -7.946 -24.241 1.00 75.38 73 LEU A CA 1
ATOM 561 C C . LEU A 1 73 ? 9.401 -7.571 -24.293 1.00 75.38 73 LEU A C 1
ATOM 563 O O . LEU A 1 73 ? 9.031 -6.418 -24.073 1.00 75.38 73 LEU A O 1
ATOM 567 N N . THR A 1 74 ? 8.559 -8.547 -24.629 1.00 77.38 74 THR A N 1
ATOM 568 C CA . THR A 1 74 ? 7.112 -8.323 -24.658 1.00 77.38 74 THR A CA 1
ATOM 569 C C . THR A 1 74 ? 6.553 -8.163 -23.243 1.00 77.38 74 THR A C 1
ATOM 571 O O . THR A 1 74 ? 7.176 -8.565 -22.256 1.00 77.38 74 THR A O 1
ATOM 574 N N . SER A 1 75 ? 5.355 -7.579 -23.128 1.00 77.25 75 SER A N 1
ATOM 575 C CA . SER A 1 75 ? 4.661 -7.486 -21.837 1.00 77.25 75 SER A CA 1
ATOM 576 C C . SER A 1 75 ? 4.462 -8.858 -21.195 1.00 77.25 75 SER A C 1
ATOM 578 O O . SER A 1 75 ? 4.705 -9.004 -20.000 1.00 77.25 75 SER A O 1
ATOM 580 N N . ASP A 1 76 ? 4.132 -9.865 -22.001 1.00 80.81 76 ASP A N 1
ATOM 581 C CA . ASP A 1 76 ? 3.912 -11.234 -21.539 1.00 80.81 76 ASP A CA 1
ATOM 582 C C . ASP A 1 76 ? 5.212 -11.881 -21.036 1.00 80.81 76 ASP A C 1
ATOM 584 O O . ASP A 1 76 ? 5.199 -12.621 -20.053 1.00 80.81 76 ASP A O 1
ATOM 588 N N . ASP A 1 77 ? 6.348 -11.606 -21.686 1.00 83.56 77 ASP A N 1
ATOM 589 C CA . ASP A 1 77 ? 7.647 -12.141 -21.262 1.00 83.56 77 ASP A CA 1
ATOM 590 C C . ASP A 1 77 ? 8.091 -11.533 -19.930 1.00 83.56 77 ASP A C 1
ATOM 592 O O . ASP A 1 77 ? 8.562 -12.248 -19.047 1.00 83.56 77 ASP A O 1
ATOM 596 N N . ILE A 1 78 ? 7.900 -10.223 -19.747 1.00 82.31 78 ILE A N 1
ATOM 597 C CA . ILE A 1 78 ? 8.238 -9.549 -18.488 1.00 82.31 78 ILE A CA 1
ATOM 598 C C . ILE A 1 78 ? 7.304 -10.001 -17.364 1.00 82.31 78 ILE A C 1
ATOM 600 O O . ILE A 1 78 ? 7.770 -10.226 -16.250 1.00 82.31 78 ILE A O 1
ATOM 604 N N . GLU A 1 79 ? 6.012 -10.184 -17.638 1.00 84.81 79 GLU A N 1
ATOM 605 C CA . GLU A 1 79 ? 5.074 -10.734 -16.658 1.00 84.81 79 GLU A CA 1
ATOM 606 C C . GLU A 1 79 ? 5.502 -12.133 -16.200 1.00 84.81 79 GLU A C 1
ATOM 608 O O . GLU A 1 79 ? 5.589 -12.382 -14.999 1.00 84.81 79 GLU A O 1
ATOM 613 N N . LYS A 1 80 ? 5.867 -13.020 -17.136 1.00 86.69 80 LYS A N 1
ATOM 614 C CA . LYS A 1 80 ? 6.395 -14.354 -16.807 1.00 86.69 80 LYS A CA 1
ATOM 615 C C . LYS A 1 80 ? 7.667 -14.287 -15.971 1.00 86.69 80 LYS A C 1
ATOM 617 O O . LYS A 1 80 ? 7.803 -15.069 -15.041 1.00 86.69 80 LYS A O 1
ATOM 622 N N . ILE A 1 81 ? 8.577 -13.362 -16.279 1.00 87.69 81 ILE A N 1
ATOM 623 C CA . ILE A 1 81 ? 9.795 -13.153 -15.484 1.00 87.69 81 ILE A CA 1
ATOM 624 C C . ILE A 1 81 ? 9.433 -12.695 -14.066 1.00 87.69 81 ILE A C 1
ATOM 626 O O . ILE A 1 81 ? 9.976 -13.214 -13.100 1.00 87.69 81 ILE A O 1
ATOM 630 N N . LEU A 1 82 ? 8.501 -11.751 -13.911 1.00 87.50 82 LEU A N 1
ATOM 631 C CA . LEU A 1 82 ? 8.073 -11.267 -12.593 1.00 87.50 82 LEU A CA 1
ATOM 632 C C . LEU A 1 82 ? 7.334 -12.338 -11.778 1.00 87.50 82 LEU A C 1
ATOM 634 O O . LEU A 1 82 ? 7.402 -12.316 -10.550 1.00 87.50 82 LEU A O 1
ATOM 638 N N . LEU A 1 83 ? 6.636 -13.258 -12.444 1.00 88.50 83 LEU A N 1
ATOM 639 C CA . LEU A 1 83 ? 5.952 -14.396 -11.824 1.00 88.50 83 LEU A CA 1
ATOM 640 C C . LEU A 1 83 ? 6.834 -15.647 -11.692 1.00 88.50 83 LEU A C 1
ATOM 642 O O . LEU A 1 83 ? 6.356 -16.654 -11.168 1.00 88.50 83 LEU A O 1
ATOM 646 N N . ASP A 1 84 ? 8.092 -15.595 -12.138 1.00 92.88 84 ASP A N 1
ATOM 647 C CA . ASP A 1 84 ? 9.046 -16.685 -11.952 1.00 92.88 84 ASP A CA 1
ATOM 648 C C . ASP A 1 84 ? 9.217 -16.987 -10.462 1.00 92.88 84 ASP A C 1
ATOM 650 O O . ASP A 1 84 ? 9.341 -16.074 -9.644 1.00 92.88 84 ASP A O 1
ATOM 654 N N . GLU A 1 85 ? 9.243 -18.271 -10.111 1.00 90.88 85 GLU A N 1
ATOM 655 C CA . GLU A 1 85 ? 9.268 -18.735 -8.722 1.00 90.88 85 GLU A CA 1
ATOM 656 C C . GLU A 1 85 ? 10.459 -18.147 -7.949 1.00 90.88 85 GLU A C 1
ATOM 658 O O . GLU A 1 85 ? 10.296 -17.666 -6.831 1.00 90.88 85 GLU A O 1
ATOM 663 N N . THR A 1 86 ? 11.628 -18.043 -8.587 1.00 92.19 86 THR A N 1
ATOM 664 C CA . THR A 1 86 ? 12.849 -17.529 -7.952 1.00 92.19 86 THR A CA 1
ATOM 665 C C . THR A 1 86 ? 12.742 -16.040 -7.631 1.00 92.19 86 THR A C 1
ATOM 667 O O . THR A 1 86 ? 13.101 -15.597 -6.536 1.00 92.19 86 THR A O 1
ATOM 670 N N . LEU A 1 87 ? 12.276 -15.238 -8.595 1.00 90.38 87 LEU A N 1
ATOM 671 C CA . LEU A 1 87 ? 12.138 -13.791 -8.411 1.00 90.38 87 LEU A CA 1
ATOM 672 C C . LEU A 1 87 ? 10.980 -13.458 -7.479 1.00 90.38 87 LEU A C 1
ATOM 674 O O . LEU A 1 87 ? 11.120 -12.585 -6.619 1.00 90.38 87 LEU A O 1
ATOM 678 N N . LYS A 1 88 ? 9.866 -14.175 -7.614 1.00 92.56 88 LYS A N 1
ATOM 679 C CA . LYS A 1 88 ? 8.713 -14.046 -6.736 1.00 92.56 88 LYS A CA 1
ATOM 680 C C . LYS A 1 88 ? 9.103 -14.332 -5.292 1.00 92.56 88 LYS A C 1
ATOM 682 O O . LYS A 1 88 ? 8.878 -13.475 -4.444 1.00 92.56 88 LYS A O 1
ATOM 687 N N . ASP A 1 89 ? 9.761 -15.455 -5.013 1.00 92.56 89 ASP A N 1
ATOM 688 C CA . ASP A 1 89 ? 10.179 -15.810 -3.654 1.00 92.56 89 ASP A CA 1
ATOM 689 C C . ASP A 1 89 ? 11.163 -14.789 -3.072 1.00 92.56 89 ASP A C 1
ATOM 691 O O . ASP A 1 89 ? 11.064 -14.413 -1.900 1.00 92.56 89 ASP A O 1
ATOM 695 N N . LEU A 1 90 ? 12.079 -14.262 -3.890 1.00 92.12 90 LEU A N 1
ATOM 696 C CA . LEU A 1 90 ? 12.992 -13.195 -3.479 1.00 92.12 90 LEU A CA 1
ATOM 697 C C . LEU A 1 90 ? 12.241 -11.910 -3.093 1.00 92.12 90 LEU A C 1
ATOM 699 O O . LEU A 1 90 ? 12.562 -11.287 -2.080 1.00 92.12 90 LEU A O 1
ATOM 703 N N . ILE A 1 91 ? 11.256 -11.495 -3.891 1.00 92.25 91 ILE A N 1
ATOM 704 C CA . ILE A 1 91 ? 10.476 -10.277 -3.637 1.00 92.25 91 ILE A CA 1
ATOM 705 C C . ILE A 1 91 ? 9.564 -10.476 -2.425 1.00 92.25 91 ILE A C 1
ATOM 707 O O . ILE A 1 91 ? 9.565 -9.646 -1.515 1.00 92.25 91 ILE A O 1
ATOM 711 N N . VAL A 1 92 ? 8.828 -11.588 -2.383 1.00 92.75 92 VAL A N 1
ATOM 712 C CA . VAL A 1 92 ? 7.897 -11.926 -1.302 1.00 92.75 92 VAL A CA 1
ATOM 713 C C . VAL A 1 92 ? 8.633 -12.033 0.026 1.00 92.75 92 VAL A C 1
ATOM 715 O O . VAL A 1 92 ? 8.196 -11.430 1.003 1.00 92.75 92 VAL A O 1
ATOM 718 N N . SER A 1 93 ? 9.770 -12.731 0.076 1.00 90.31 93 SER A N 1
ATOM 719 C CA . SER A 1 93 ? 10.554 -12.868 1.310 1.00 90.31 93 SER A CA 1
ATOM 720 C C . SER A 1 93 ? 11.088 -11.527 1.813 1.00 90.31 93 SER A C 1
ATOM 722 O O . SER A 1 93 ? 10.997 -11.251 3.009 1.00 90.31 93 SER A O 1
ATOM 724 N N . ARG A 1 94 ? 11.583 -10.654 0.924 1.00 89.19 94 ARG A N 1
ATOM 725 C CA . ARG A 1 94 ? 12.050 -9.310 1.306 1.00 89.19 94 ARG A CA 1
ATOM 726 C C . ARG A 1 94 ? 10.920 -8.412 1.791 1.00 89.19 94 ARG A C 1
ATOM 728 O O . ARG A 1 94 ? 11.086 -7.736 2.801 1.00 89.19 94 ARG A O 1
ATOM 735 N N . LEU A 1 95 ? 9.779 -8.413 1.105 1.00 88.56 95 LEU A N 1
ATOM 736 C CA . LEU A 1 95 ? 8.605 -7.640 1.515 1.00 88.56 95 LEU A CA 1
ATOM 737 C C . LEU A 1 95 ? 8.021 -8.159 2.834 1.00 88.56 95 LEU A C 1
ATOM 739 O O . LEU A 1 95 ? 7.677 -7.366 3.704 1.00 88.56 95 LEU A O 1
ATOM 743 N N . ALA A 1 96 ? 7.950 -9.477 3.020 1.00 88.06 96 ALA A N 1
ATOM 744 C CA . ALA A 1 96 ? 7.501 -10.067 4.276 1.00 88.06 96 ALA A CA 1
ATOM 745 C C . ALA A 1 96 ? 8.460 -9.734 5.427 1.00 88.06 96 ALA A C 1
ATOM 747 O O . ALA A 1 96 ? 8.005 -9.331 6.492 1.00 88.06 96 ALA A O 1
ATOM 748 N N . ALA A 1 97 ? 9.776 -9.826 5.207 1.00 86.56 97 ALA A N 1
ATOM 749 C CA . ALA A 1 97 ? 10.774 -9.428 6.198 1.00 86.56 97 ALA A CA 1
ATOM 750 C C . ALA A 1 97 ? 10.653 -7.941 6.566 1.00 86.56 97 ALA A C 1
ATOM 752 O O . ALA A 1 97 ? 10.682 -7.609 7.746 1.00 86.56 97 ALA A O 1
ATOM 753 N N . PHE A 1 98 ? 10.438 -7.070 5.575 1.00 84.56 98 PHE A N 1
ATOM 754 C CA . PHE A 1 98 ? 10.205 -5.642 5.787 1.00 84.56 98 PHE A CA 1
ATOM 755 C C . PHE A 1 98 ? 8.956 -5.375 6.643 1.00 84.56 98 PHE A C 1
ATOM 757 O O . PHE A 1 98 ? 9.001 -4.578 7.575 1.00 84.56 98 PHE A O 1
ATOM 764 N N . LEU A 1 99 ? 7.844 -6.069 6.374 1.00 82.56 99 LEU A N 1
ATOM 765 C CA . LEU A 1 99 ? 6.603 -5.921 7.146 1.00 82.56 99 LEU A CA 1
ATOM 766 C C . LEU A 1 99 ? 6.700 -6.515 8.558 1.00 82.56 99 LEU A C 1
ATOM 768 O O . LEU A 1 99 ? 6.065 -6.011 9.482 1.00 82.56 99 LEU A O 1
ATOM 772 N N . CYS A 1 100 ? 7.472 -7.591 8.729 1.00 80.50 100 CYS A N 1
ATOM 773 C CA . CYS A 1 100 ? 7.681 -8.256 10.014 1.00 80.50 100 CYS A CA 1
ATOM 774 C C . CYS A 1 100 ? 8.805 -7.640 10.858 1.00 80.50 100 CYS A C 1
ATOM 776 O O . CYS A 1 100 ? 8.985 -8.074 11.998 1.00 80.50 100 CYS A O 1
ATOM 778 N N . ALA A 1 101 ? 9.557 -6.670 10.330 1.00 78.44 101 ALA A N 1
ATOM 779 C CA . ALA A 1 101 ? 10.605 -5.985 11.072 1.00 78.44 101 ALA A CA 1
ATOM 780 C C . ALA A 1 101 ? 9.998 -5.232 12.267 1.00 78.44 101 ALA A C 1
ATOM 782 O O . ALA A 1 101 ? 9.068 -4.435 12.126 1.00 78.44 101 ALA A O 1
ATOM 783 N N . GLU A 1 102 ? 10.510 -5.510 13.465 1.00 65.12 102 GLU A N 1
ATOM 784 C CA . GLU A 1 102 ? 9.941 -4.988 14.712 1.00 65.12 102 GLU A CA 1
ATOM 785 C C . GLU A 1 102 ? 10.466 -3.601 15.095 1.00 65.12 102 GLU A C 1
ATOM 787 O O . GLU A 1 102 ? 9.886 -2.972 15.970 1.00 65.12 102 GLU A O 1
ATOM 792 N N . GLU A 1 103 ? 11.518 -3.089 14.450 1.00 63.28 103 GLU A N 1
ATOM 793 C CA . GLU A 1 103 ? 12.182 -1.854 14.908 1.00 63.28 103 GLU A CA 1
ATOM 794 C C . GLU A 1 103 ? 12.364 -0.775 13.831 1.00 63.28 103 GLU A C 1
ATOM 796 O O . GLU A 1 103 ? 12.613 0.378 14.171 1.00 63.28 103 GLU A O 1
ATOM 801 N N . GLU A 1 104 ? 12.210 -1.094 12.542 1.00 63.12 104 GLU A N 1
ATOM 802 C CA . GLU A 1 104 ? 12.677 -0.186 11.481 1.00 63.12 104 GLU A CA 1
ATOM 803 C C . GLU A 1 104 ? 11.598 0.767 10.944 1.00 63.12 104 GLU A C 1
ATOM 805 O O . GLU A 1 104 ? 11.906 1.911 10.607 1.00 63.12 104 GLU A O 1
ATOM 810 N N . HIS A 1 105 ? 10.324 0.355 10.906 1.00 73.19 105 HIS A N 1
ATOM 811 C CA . HIS A 1 105 ? 9.278 1.134 10.234 1.00 73.19 105 HIS A CA 1
ATOM 812 C C . HIS A 1 105 ? 7.968 1.180 11.029 1.00 73.19 105 HIS A C 1
ATOM 814 O O . HIS A 1 105 ? 7.262 0.180 11.186 1.00 73.19 105 HIS A O 1
ATOM 820 N N . THR A 1 106 ? 7.614 2.377 11.510 1.00 85.00 106 THR A N 1
ATOM 821 C CA . THR A 1 106 ? 6.273 2.637 12.054 1.00 85.00 106 THR A CA 1
ATOM 822 C C . THR A 1 106 ? 5.271 2.847 10.925 1.00 85.00 106 THR A C 1
ATOM 824 O O . THR A 1 106 ? 5.633 3.302 9.833 1.00 85.00 106 THR A O 1
ATOM 827 N N . LEU A 1 107 ? 3.993 2.570 11.196 1.00 83.56 107 LEU A N 1
ATOM 828 C CA . LEU A 1 107 ? 2.921 2.817 10.230 1.00 83.56 107 LEU A CA 1
ATOM 829 C C . LEU A 1 107 ? 2.899 4.286 9.780 1.00 83.56 107 LEU A C 1
ATOM 831 O O . LEU A 1 107 ? 2.717 4.569 8.597 1.00 83.56 107 LEU A O 1
ATOM 835 N N . LYS A 1 108 ? 3.131 5.224 10.706 1.00 85.50 108 LYS A N 1
ATOM 836 C CA . LYS A 1 108 ? 3.215 6.650 10.387 1.00 85.50 108 LYS A CA 1
ATOM 837 C C . LYS A 1 108 ? 4.348 6.946 9.413 1.00 85.50 108 LYS A C 1
ATOM 839 O O . LYS A 1 108 ? 4.084 7.589 8.403 1.00 85.50 108 LYS A O 1
ATOM 844 N N . THR A 1 109 ? 5.565 6.470 9.697 1.00 84.12 109 THR A N 1
ATOM 845 C CA . THR A 1 109 ? 6.737 6.692 8.833 1.00 84.12 109 THR A CA 1
ATOM 846 C C . THR A 1 109 ? 6.455 6.205 7.417 1.00 84.12 109 THR A C 1
ATOM 848 O O . THR A 1 109 ? 6.596 6.977 6.471 1.00 84.12 109 THR A O 1
ATOM 851 N N . MET A 1 110 ? 5.944 4.976 7.287 1.00 82.25 110 MET A N 1
ATOM 852 C CA . MET A 1 110 ? 5.589 4.401 5.992 1.00 82.25 110 MET A CA 1
ATOM 853 C C . MET A 1 110 ? 4.548 5.265 5.267 1.00 82.25 110 MET A C 1
ATOM 855 O O . MET A 1 110 ? 4.740 5.632 4.114 1.00 82.25 110 MET A O 1
ATOM 859 N N . LEU A 1 111 ? 3.462 5.664 5.933 1.00 83.56 111 LEU A N 1
ATOM 860 C CA . LEU A 1 111 ? 2.424 6.482 5.299 1.00 83.56 111 LEU A CA 1
ATOM 861 C C . LEU A 1 111 ? 2.937 7.861 4.863 1.00 83.56 111 LEU A C 1
ATOM 863 O O . LEU A 1 111 ? 2.539 8.340 3.804 1.00 83.56 111 LEU A O 1
ATOM 867 N N . THR A 1 112 ? 3.818 8.491 5.641 1.00 83.38 112 THR A N 1
ATOM 868 C CA . THR A 1 112 ? 4.383 9.810 5.314 1.00 83.38 112 THR A CA 1
ATOM 869 C C . THR A 1 112 ? 5.460 9.775 4.230 1.00 83.38 112 THR A C 1
ATOM 871 O O . THR A 1 112 ? 5.692 10.797 3.594 1.00 83.38 112 THR A O 1
ATOM 874 N N . GLU A 1 113 ? 6.101 8.629 3.983 1.00 83.88 113 GLU A N 1
ATOM 875 C CA . GLU A 1 113 ? 7.042 8.470 2.862 1.00 83.88 113 GLU A CA 1
ATOM 876 C C . GLU A 1 113 ? 6.325 8.423 1.507 1.00 83.88 113 GLU A C 1
ATOM 878 O O . GLU A 1 113 ? 6.838 8.939 0.514 1.00 83.88 113 GLU A O 1
ATOM 883 N N . TYR A 1 114 ? 5.124 7.838 1.462 1.00 77.12 114 TYR A N 1
ATOM 884 C CA . TYR A 1 114 ? 4.362 7.661 0.220 1.00 77.12 114 TYR A CA 1
ATOM 885 C C . TYR A 1 114 ? 3.230 8.682 0.028 1.00 77.12 114 TYR A C 1
ATOM 887 O O . TYR A 1 114 ? 2.728 8.827 -1.087 1.00 77.12 114 TYR A O 1
ATOM 895 N N . CYS A 1 115 ? 2.814 9.398 1.079 1.00 83.00 115 CYS A N 1
ATOM 896 C CA . CYS A 1 115 ? 1.740 10.393 1.020 1.00 83.00 115 CYS A CA 1
ATOM 897 C C . CYS A 1 115 ? 2.215 11.786 1.440 1.00 83.00 115 CYS A C 1
ATOM 899 O O . CYS A 1 115 ? 3.048 11.941 2.327 1.00 83.00 115 CYS A O 1
ATOM 901 N N . THR A 1 116 ? 1.589 12.824 0.880 1.00 88.31 116 THR A N 1
ATOM 902 C CA . THR A 1 116 ? 1.747 14.187 1.404 1.00 88.31 116 THR A CA 1
ATOM 903 C C . THR A 1 116 ? 1.180 14.295 2.820 1.00 88.31 116 THR A C 1
ATOM 905 O O . THR A 1 116 ? 0.202 13.621 3.161 1.00 88.31 116 THR A O 1
ATOM 908 N N . GLU A 1 117 ? 1.744 15.193 3.632 1.00 86.94 117 GLU A N 1
ATOM 909 C CA . GLU A 1 117 ? 1.288 15.431 5.008 1.00 86.94 117 GLU A CA 1
ATOM 910 C C . GLU A 1 117 ? -0.211 15.775 5.067 1.00 86.94 117 GLU A C 1
ATOM 912 O O . GLU A 1 117 ? -0.945 15.243 5.899 1.00 86.94 117 GLU A O 1
ATOM 917 N N . GLU A 1 118 ? -0.709 16.568 4.114 1.00 87.75 118 GLU A N 1
ATOM 918 C CA . GLU A 1 118 ? -2.137 16.886 3.994 1.00 87.75 118 GLU A CA 1
ATOM 919 C C . GLU A 1 118 ? -3.013 15.649 3.751 1.00 87.75 118 GLU A C 1
ATOM 921 O O . GLU A 1 118 ? -4.092 15.520 4.338 1.00 87.75 118 GLU A O 1
ATOM 926 N N . SER A 1 119 ? -2.568 14.732 2.884 1.00 87.38 119 SER A N 1
ATOM 927 C CA . SER A 1 119 ? -3.311 13.506 2.570 1.00 87.38 119 SER A CA 1
ATOM 928 C C . SER A 1 119 ? -3.346 12.567 3.769 1.00 87.38 119 SER A C 1
ATOM 930 O O . SER A 1 119 ? -4.396 12.003 4.080 1.00 87.38 119 SER A O 1
ATOM 932 N N . TYR A 1 120 ? -2.225 12.460 4.484 1.00 86.69 120 TYR A N 1
ATOM 933 C CA . TYR A 1 120 ? -2.129 11.699 5.723 1.00 86.69 120 TYR A CA 1
ATOM 934 C C . TYR A 1 120 ? -3.068 12.260 6.802 1.00 86.69 120 TYR A C 1
ATOM 936 O O . TYR A 1 120 ? -3.896 11.522 7.339 1.00 86.69 120 TYR A O 1
ATOM 944 N N . LEU A 1 121 ? -3.027 13.573 7.062 1.00 89.62 121 LEU A N 1
ATOM 945 C CA . LEU A 1 121 ? -3.906 14.216 8.045 1.00 89.62 121 LEU A CA 1
ATOM 946 C C . LEU A 1 121 ? -5.388 14.058 7.682 1.00 89.62 121 LEU A C 1
ATOM 948 O O . LEU A 1 121 ? -6.219 13.808 8.559 1.00 89.62 121 LEU A O 1
ATOM 952 N N . ARG A 1 122 ? -5.728 14.145 6.390 1.00 90.56 122 ARG A N 1
ATOM 953 C CA . ARG A 1 122 ? -7.091 13.900 5.902 1.00 90.56 122 ARG A CA 1
ATOM 954 C C . ARG A 1 122 ? -7.525 12.455 6.146 1.00 90.56 122 ARG A C 1
ATOM 956 O O . ARG A 1 122 ? -8.628 12.236 6.644 1.00 90.56 122 ARG A O 1
ATOM 963 N N . GLY A 1 123 ? -6.674 11.486 5.810 1.00 88.88 123 GLY A N 1
ATOM 964 C CA . GLY A 1 123 ? -6.930 10.064 6.037 1.00 88.88 123 GLY A CA 1
ATOM 965 C C . GLY A 1 123 ? -7.133 9.752 7.518 1.00 88.88 123 GLY A C 1
ATOM 966 O O . GLY A 1 123 ? -8.113 9.105 7.881 1.00 88.88 123 GLY A O 1
ATOM 967 N N . LYS A 1 124 ? -6.279 10.308 8.383 1.00 90.25 124 LYS A N 1
ATOM 968 C CA . LYS A 1 124 ? -6.389 10.192 9.841 1.00 90.25 124 LYS A CA 1
ATOM 969 C C . LYS A 1 124 ? -7.708 10.753 10.369 1.00 90.25 124 LYS A C 1
ATOM 971 O O . LYS A 1 124 ? -8.425 10.065 11.092 1.00 90.25 124 LYS A O 1
ATOM 976 N N . ALA A 1 125 ? -8.069 11.974 9.972 1.00 91.06 125 ALA A N 1
ATOM 977 C CA . ALA A 1 125 ? -9.331 12.591 10.378 1.00 91.06 125 ALA A CA 1
ATOM 978 C C . ALA A 1 125 ? -10.551 11.791 9.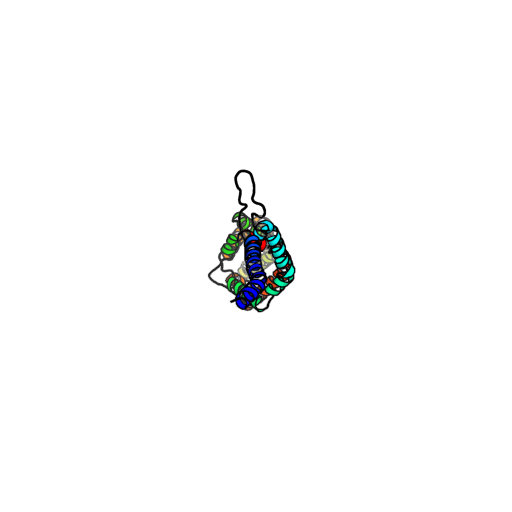886 1.00 91.06 125 ALA A C 1
ATOM 980 O O . ALA A 1 125 ? -11.560 11.687 10.587 1.00 91.06 125 ALA A O 1
ATOM 981 N N . HIS A 1 126 ? -10.461 11.202 8.691 1.00 93.00 126 HIS A N 1
ATOM 982 C CA . HIS A 1 126 ? -11.500 10.322 8.170 1.00 93.00 126 HIS A CA 1
ATOM 983 C C . HIS A 1 126 ? -11.612 9.028 8.986 1.00 93.00 126 HIS A C 1
ATOM 985 O O . HIS A 1 126 ? -12.720 8.649 9.359 1.00 93.00 126 HIS A O 1
ATOM 991 N N . LEU A 1 127 ? -10.486 8.393 9.322 1.00 91.25 127 LEU A N 1
ATOM 992 C CA . LEU A 1 127 ? -10.452 7.195 10.159 1.00 91.25 127 LEU A CA 1
ATOM 993 C C . LEU A 1 127 ? -11.040 7.460 11.553 1.00 91.25 127 LEU A C 1
ATOM 995 O O . LEU A 1 127 ? -11.895 6.698 12.002 1.00 91.25 127 LEU A O 1
ATOM 999 N N . GLU A 1 128 ? -10.656 8.572 12.196 1.00 91.94 128 GLU A N 1
ATOM 1000 C CA . GLU A 1 128 ? -11.230 9.023 13.475 1.00 91.94 128 GLU A CA 1
ATOM 1001 C C . GLU A 1 128 ? -12.759 9.103 13.405 1.00 91.94 128 GLU A C 1
ATOM 1003 O O . GLU A 1 128 ? -13.461 8.613 14.292 1.00 91.94 128 GLU A O 1
ATOM 1008 N N . LYS A 1 129 ? -13.280 9.696 12.326 1.00 91.50 129 LYS A N 1
ATOM 1009 C CA . LYS A 1 129 ? -14.720 9.837 12.110 1.00 91.50 129 LYS A CA 1
ATOM 1010 C C . LYS A 1 129 ? -15.401 8.485 11.888 1.00 91.50 129 LYS A C 1
ATOM 1012 O O . LYS A 1 129 ? -16.409 8.216 12.531 1.00 91.50 129 LYS A O 1
ATOM 1017 N N . VAL A 1 130 ? -14.861 7.637 11.009 1.00 92.38 130 VAL A N 1
ATOM 1018 C CA . VAL A 1 130 ? -15.451 6.328 10.674 1.00 92.38 130 VAL A CA 1
ATOM 1019 C C . VAL A 1 130 ? -15.515 5.420 11.899 1.00 92.38 130 VAL A C 1
ATOM 1021 O O . VAL A 1 130 ? -16.551 4.802 12.145 1.00 92.38 130 VAL A O 1
ATOM 1024 N N . ILE A 1 131 ? -14.433 5.352 12.681 1.00 92.44 131 ILE A N 1
ATOM 1025 C CA . ILE A 1 131 ? -14.403 4.571 13.923 1.00 92.44 131 ILE A CA 1
ATOM 1026 C C . ILE A 1 131 ? -15.395 5.160 14.930 1.00 92.44 131 ILE A C 1
ATOM 1028 O O . ILE A 1 131 ? -16.181 4.414 15.509 1.00 92.44 131 ILE A O 1
ATOM 1032 N N . GLY A 1 132 ? -15.420 6.487 15.092 1.00 91.12 132 GLY A N 1
ATOM 1033 C CA . GLY A 1 132 ? -16.348 7.161 16.002 1.00 91.12 132 GLY A CA 1
ATOM 1034 C C . GLY A 1 132 ? -17.807 6.881 15.676 1.00 91.12 132 GLY A C 1
ATOM 1035 O O . GLY A 1 132 ? -18.563 6.456 16.546 1.00 91.12 132 GLY A O 1
ATOM 1036 N N . ASP A 1 133 ? -18.195 7.042 14.414 1.00 89.88 133 ASP A N 1
ATOM 1037 C CA . ASP A 1 133 ? -19.563 6.789 13.972 1.00 89.88 133 ASP A CA 1
ATOM 1038 C C . ASP A 1 133 ? -19.937 5.300 14.125 1.00 89.88 133 ASP A C 1
ATOM 1040 O O . ASP A 1 133 ? -21.043 4.996 14.581 1.00 89.88 133 ASP A O 1
ATOM 1044 N N . LYS A 1 134 ? -19.020 4.362 13.829 1.00 90.38 134 LYS A N 1
ATOM 1045 C CA . LYS A 1 134 ? -19.242 2.918 14.041 1.00 90.38 134 LYS A CA 1
ATOM 1046 C C . LYS A 1 134 ? -19.428 2.560 15.513 1.00 90.38 134 LYS A C 1
ATOM 1048 O O . LYS A 1 134 ? -20.349 1.810 15.821 1.00 90.38 134 LYS A O 1
ATOM 1053 N N . ILE A 1 135 ? -18.592 3.087 16.410 1.00 89.75 135 ILE A N 1
ATOM 1054 C CA . ILE A 1 135 ? -18.701 2.815 17.849 1.00 89.75 135 ILE A CA 1
ATOM 1055 C C . ILE A 1 135 ? -20.022 3.367 18.385 1.00 89.75 135 ILE A C 1
ATOM 1057 O O . ILE A 1 135 ? -20.743 2.642 19.057 1.00 89.75 135 ILE A O 1
ATOM 1061 N N . ILE A 1 136 ? -20.382 4.607 18.049 1.00 86.94 136 ILE A N 1
ATOM 1062 C CA . ILE A 1 136 ? -21.644 5.209 18.506 1.00 86.94 136 ILE A CA 1
ATOM 1063 C C . ILE A 1 136 ? -22.851 4.437 17.989 1.00 86.94 136 ILE A C 1
ATOM 1065 O O . ILE A 1 136 ? -23.781 4.179 18.746 1.00 86.94 136 ILE A O 1
ATOM 1069 N N . THR A 1 137 ? -22.821 4.024 16.723 1.00 87.69 137 THR A N 1
ATOM 1070 C CA . THR A 1 137 ? -23.888 3.199 16.147 1.00 87.69 137 THR A CA 1
ATOM 1071 C C . THR A 1 137 ? -23.978 1.845 16.849 1.00 87.69 137 THR A C 1
ATOM 1073 O O . THR A 1 137 ? -25.074 1.406 17.172 1.00 87.69 137 THR A O 1
ATOM 1076 N N . GLY A 1 138 ? -22.842 1.199 17.129 1.00 87.62 138 GLY A N 1
ATOM 1077 C CA . GLY A 1 138 ? -22.804 -0.068 17.860 1.00 87.62 138 GLY A CA 1
ATOM 1078 C C . GLY A 1 138 ? -23.322 0.069 19.292 1.00 87.62 138 GLY A C 1
ATOM 1079 O O . GLY A 1 138 ? -24.130 -0.739 19.726 1.00 87.62 138 GLY A O 1
ATOM 1080 N N . ILE A 1 139 ? -22.931 1.132 19.999 1.00 86.38 139 ILE A N 1
ATOM 1081 C CA . ILE A 1 139 ? -23.437 1.449 21.340 1.00 86.38 139 ILE A CA 1
ATOM 1082 C C . ILE A 1 139 ? -24.947 1.704 21.294 1.00 86.38 139 ILE A C 1
ATOM 1084 O O . ILE A 1 139 ? -25.661 1.188 22.136 1.00 86.38 139 ILE A O 1
ATOM 1088 N N . ALA A 1 140 ? -25.458 2.426 20.296 1.00 82.00 140 ALA A N 1
ATOM 1089 C CA . ALA A 1 140 ? -26.895 2.671 20.153 1.00 82.00 140 ALA A CA 1
ATOM 1090 C C . ALA A 1 140 ? -27.717 1.403 19.850 1.00 82.00 140 ALA A C 1
ATOM 1092 O O . ALA A 1 140 ? -28.924 1.402 20.064 1.00 82.00 140 ALA A O 1
ATOM 1093 N N . GLN A 1 141 ? -27.086 0.344 19.331 1.00 85.38 141 GLN A N 1
ATOM 1094 C CA . GLN A 1 141 ? -27.720 -0.964 19.135 1.00 85.38 141 GLN A CA 1
ATOM 1095 C C . GLN A 1 141 ? -27.734 -1.813 20.410 1.00 85.38 141 GLN A C 1
ATOM 1097 O O . GLN A 1 141 ? -28.491 -2.779 20.483 1.00 85.38 141 GLN A O 1
ATOM 1102 N N . LEU A 1 142 ? -26.900 -1.484 21.398 1.00 83.75 142 LEU A N 1
ATOM 1103 C CA . LEU A 1 142 ? -26.968 -2.107 22.712 1.00 83.75 142 LEU A CA 1
ATOM 1104 C C . LEU A 1 142 ? -28.146 -1.492 23.469 1.00 83.75 142 LEU A C 1
ATOM 1106 O O . LEU A 1 142 ? -28.248 -0.268 23.557 1.00 83.75 142 LEU A O 1
ATOM 1110 N N . ASP A 1 143 ? -28.991 -2.325 24.077 1.00 83.75 143 ASP A N 1
ATOM 1111 C CA . ASP A 1 143 ? -30.016 -1.853 25.013 1.00 83.75 143 ASP A CA 1
ATOM 1112 C C . ASP A 1 143 ? -29.371 -1.482 26.359 1.00 83.75 143 ASP A C 1
ATOM 1114 O O . ASP A 1 143 ? -29.518 -2.139 27.389 1.00 83.75 143 ASP A O 1
ATOM 1118 N N . LEU A 1 144 ? -28.543 -0.437 26.330 1.00 83.12 144 LEU A N 1
ATOM 1119 C CA . LEU A 1 144 ? -27.837 0.065 27.506 1.00 83.12 144 LEU A CA 1
ATOM 1120 C C . LEU A 1 144 ? -28.808 0.542 28.579 1.00 83.12 144 LEU A C 1
ATOM 1122 O O . LEU A 1 144 ? -28.484 0.439 29.761 1.00 83.12 144 LEU A O 1
ATOM 1126 N N . GLY A 1 145 ? -29.980 1.040 28.177 1.00 85.19 145 GLY A N 1
ATOM 1127 C CA . GLY A 1 145 ? -31.041 1.429 29.094 1.00 85.19 145 GLY A CA 1
ATOM 1128 C C . GLY A 1 145 ? -31.498 0.241 29.937 1.00 85.19 145 GLY A C 1
ATOM 1129 O O . GLY A 1 145 ? -31.464 0.317 31.168 1.00 85.19 145 GLY A O 1
ATOM 1130 N N . GLU A 1 146 ? -31.842 -0.875 29.292 1.00 86.12 146 GLU A N 1
ATOM 1131 C CA . GLU A 1 146 ? -32.255 -2.106 29.968 1.00 86.12 146 GLU A CA 1
ATOM 1132 C C . GLU A 1 146 ? -31.117 -2.739 30.781 1.00 86.12 146 GLU A C 1
ATOM 1134 O O . GLU A 1 146 ? -31.320 -3.121 31.941 1.00 86.12 146 GLU A O 1
ATOM 1139 N N . ILE A 1 147 ? -29.900 -2.800 30.226 1.00 88.56 147 ILE A N 1
ATOM 1140 C CA . ILE A 1 147 ? -28.723 -3.357 30.913 1.00 88.56 147 ILE A CA 1
ATOM 1141 C C . ILE A 1 147 ? -28.460 -2.599 32.218 1.00 88.56 147 ILE A C 1
ATOM 1143 O O . ILE A 1 147 ? -28.273 -3.209 33.272 1.00 88.56 147 ILE A O 1
ATOM 1147 N N . ILE A 1 148 ? -28.476 -1.267 32.173 1.00 88.62 148 ILE A N 1
ATOM 1148 C CA . ILE A 1 148 ? -28.180 -0.426 33.335 1.00 88.62 148 ILE A CA 1
ATOM 1149 C C . ILE A 1 148 ? -29.321 -0.452 34.338 1.00 88.62 148 ILE A C 1
ATOM 1151 O O . ILE A 1 148 ? -29.053 -0.496 35.539 1.00 88.62 148 ILE A O 1
ATOM 1155 N N . ALA A 1 149 ? -30.575 -0.471 33.886 1.00 89.00 149 ALA A N 1
ATOM 1156 C CA . ALA A 1 149 ? -31.718 -0.615 34.780 1.00 89.00 149 ALA A CA 1
ATOM 1157 C C . ALA A 1 149 ? -31.658 -1.948 35.547 1.00 89.00 149 ALA A C 1
ATOM 1159 O O . ALA A 1 149 ? -31.826 -1.972 36.771 1.00 89.00 149 ALA A O 1
ATOM 1160 N N . THR A 1 150 ? -31.337 -3.037 34.845 1.00 89.94 150 THR A N 1
ATOM 1161 C CA . THR A 1 150 ? -31.192 -4.383 35.414 1.00 89.94 150 THR A CA 1
ATOM 1162 C C . THR A 1 150 ? -30.025 -4.457 36.397 1.00 89.94 150 THR A C 1
ATOM 1164 O O . THR A 1 150 ? -30.189 -4.905 37.535 1.00 89.94 150 THR A O 1
ATOM 1167 N N . GLU A 1 151 ? -28.853 -3.961 36.003 1.00 90.06 151 GLU A N 1
ATOM 1168 C CA . GLU A 1 151 ? -27.655 -4.005 36.841 1.00 90.06 151 GLU A CA 1
ATOM 1169 C C . GLU A 1 151 ? -27.776 -3.088 38.067 1.00 90.06 151 GLU A C 1
ATOM 1171 O O . GLU A 1 151 ? -27.417 -3.473 39.181 1.00 90.06 151 GLU A O 1
ATOM 1176 N N . SER A 1 152 ? -28.389 -1.912 37.911 1.00 90.25 152 SER A N 1
ATOM 1177 C CA . SER A 1 152 ? -28.689 -1.013 39.030 1.00 90.25 152 SER A CA 1
ATOM 1178 C C . SER A 1 152 ? -29.673 -1.652 40.010 1.00 90.25 152 SER A C 1
ATOM 1180 O O . SER A 1 152 ? -29.455 -1.582 41.220 1.00 90.25 152 SER A O 1
ATOM 1182 N N . LYS A 1 153 ? -30.716 -2.341 39.519 1.00 90.50 153 LYS A N 1
ATOM 1183 C CA . LYS A 1 153 ? -31.668 -3.084 40.365 1.00 90.50 153 LYS A CA 1
ATOM 1184 C C . LYS A 1 153 ? -30.946 -4.154 41.182 1.00 90.50 153 LYS A C 1
ATOM 1186 O O . LYS A 1 153 ? -31.180 -4.265 42.387 1.00 90.50 153 LYS A O 1
ATOM 1191 N N . ARG A 1 154 ? -30.027 -4.891 40.552 1.00 90.69 154 ARG A N 1
ATOM 1192 C CA . ARG A 1 154 ? -29.192 -5.911 41.203 1.00 90.69 154 ARG A CA 1
ATOM 1193 C C . ARG A 1 154 ? -28.320 -5.314 42.309 1.00 90.69 154 ARG A C 1
ATOM 1195 O O . ARG A 1 154 ? -28.365 -5.796 43.440 1.00 90.69 154 ARG A O 1
ATOM 1202 N N . VAL A 1 155 ? -27.571 -4.252 42.007 1.00 90.75 155 VAL A N 1
ATOM 1203 C CA . VAL A 1 155 ? -26.660 -3.593 42.961 1.00 90.75 155 VAL A CA 1
ATOM 1204 C C . VAL A 1 155 ? -27.421 -2.974 44.132 1.00 90.75 155 VAL A C 1
ATOM 1206 O O . VAL A 1 155 ? -26.994 -3.115 45.279 1.00 90.75 155 VAL A O 1
ATOM 1209 N N . ILE A 1 156 ? -28.552 -2.311 43.869 1.00 90.06 156 ILE A N 1
ATOM 1210 C CA . ILE A 1 156 ? -29.395 -1.723 44.916 1.00 90.06 156 ILE A CA 1
ATOM 1211 C C . ILE A 1 156 ? -29.919 -2.828 45.830 1.00 90.06 156 ILE A C 1
ATOM 1213 O O . ILE A 1 156 ? -29.715 -2.733 47.037 1.00 90.06 156 ILE A O 1
ATOM 1217 N N . LYS A 1 157 ? -30.509 -3.896 45.270 1.00 87.94 157 LYS A N 1
ATOM 1218 C CA . LYS A 1 157 ? -31.049 -5.027 46.041 1.00 87.94 157 LYS A CA 1
ATOM 1219 C C . LYS A 1 157 ? -29.979 -5.678 46.918 1.00 87.94 157 LYS A C 1
ATOM 1221 O O . LYS A 1 157 ? -30.223 -5.875 48.100 1.00 87.94 157 LYS A O 1
ATOM 1226 N N . GLN A 1 158 ? -28.784 -5.910 46.376 1.00 90.75 158 GLN A N 1
ATOM 1227 C CA . GLN A 1 158 ? -27.662 -6.493 47.115 1.00 90.75 158 GLN A CA 1
ATOM 1228 C C . GLN A 1 158 ? -27.155 -5.584 48.248 1.00 90.75 158 GLN A C 1
ATOM 1230 O O . GLN A 1 158 ? -26.800 -6.069 49.316 1.00 90.75 158 GLN A O 1
ATOM 1235 N N . LYS A 1 159 ? -27.105 -4.261 48.039 1.00 88.31 159 LYS A N 1
ATOM 1236 C CA . LYS A 1 159 ? -26.632 -3.309 49.061 1.00 88.31 159 LYS A CA 1
ATOM 1237 C C . LYS A 1 159 ? -27.632 -3.080 50.193 1.00 88.31 159 LYS A C 1
ATOM 1239 O O . LYS A 1 159 ? -27.208 -2.749 51.297 1.00 88.31 159 LYS A O 1
ATOM 1244 N N . ILE A 1 160 ? -28.932 -3.195 49.921 1.00 89.62 160 ILE A N 1
ATOM 1245 C CA . ILE A 1 160 ? -29.974 -3.042 50.948 1.00 89.62 160 ILE A CA 1
ATOM 1246 C C . ILE A 1 160 ? -30.276 -4.356 51.670 1.00 89.62 160 ILE A C 1
ATOM 1248 O O . ILE A 1 160 ? -30.860 -4.317 52.751 1.00 89.62 160 ILE A O 1
ATOM 1252 N N . GLU A 1 161 ? -29.894 -5.499 51.099 1.00 86.75 161 GLU A N 1
ATOM 1253 C CA . GLU A 1 161 ? -30.091 -6.821 51.688 1.00 86.75 161 GLU A CA 1
ATOM 1254 C C . GLU A 1 161 ? -29.466 -6.895 53.091 1.00 86.75 161 GLU A C 1
ATOM 1256 O O . GLU A 1 161 ? -28.331 -6.478 53.315 1.00 86.75 161 GLU A O 1
ATOM 1261 N N . GLY A 1 162 ? -30.242 -7.359 54.073 1.00 85.19 162 GLY A N 1
ATOM 1262 C CA . GLY A 1 162 ? -29.825 -7.390 55.481 1.00 85.19 162 GLY A CA 1
ATOM 1263 C C . GLY A 1 162 ? -29.906 -6.050 56.227 1.00 85.19 162 GLY A C 1
ATOM 1264 O O . GLY A 1 162 ? -29.687 -6.021 57.436 1.00 85.19 162 GLY A O 1
ATOM 1265 N N . THR A 1 163 ? -30.265 -4.946 55.562 1.00 88.19 163 THR A N 1
ATOM 1266 C CA . THR A 1 163 ? -30.520 -3.651 56.217 1.00 88.19 163 THR A CA 1
ATOM 1267 C C . THR A 1 163 ? -32.012 -3.439 56.487 1.00 88.19 163 THR A C 1
ATOM 1269 O O . THR A 1 163 ? -32.869 -4.051 55.850 1.00 88.19 163 THR A O 1
ATOM 1272 N N . MET A 1 164 ? -32.353 -2.500 57.379 1.00 87.56 164 MET A N 1
ATOM 1273 C CA . MET A 1 164 ? -33.753 -2.094 57.596 1.00 87.56 164 MET A CA 1
ATOM 1274 C C . MET A 1 164 ? -34.422 -1.540 56.322 1.00 87.56 164 MET A C 1
ATOM 1276 O O . MET A 1 164 ? -35.646 -1.549 56.220 1.00 87.56 164 MET A O 1
ATOM 1280 N N . LEU A 1 165 ? -33.637 -1.096 55.330 1.00 84.50 165 LEU A N 1
ATOM 1281 C CA . LEU A 1 165 ? -34.146 -0.566 54.064 1.00 84.50 165 LEU A CA 1
ATOM 1282 C C . LEU A 1 165 ? -34.718 -1.657 53.152 1.00 84.50 165 LEU A C 1
ATOM 1284 O O . LEU A 1 165 ? -35.620 -1.354 52.376 1.00 84.50 165 LEU A O 1
ATOM 1288 N N . ALA A 1 166 ? -34.274 -2.915 53.269 1.00 84.19 166 ALA A N 1
ATOM 1289 C CA . ALA A 1 166 ? -34.832 -4.024 52.487 1.00 84.19 166 ALA A CA 1
ATOM 1290 C C . ALA A 1 166 ? -36.334 -4.236 52.738 1.00 84.19 166 ALA A C 1
ATOM 1292 O O . ALA A 1 166 ? -37.051 -4.673 51.843 1.00 84.19 166 ALA A O 1
ATOM 1293 N N . PHE A 1 167 ? -36.823 -3.894 53.934 1.00 82.00 167 PHE A N 1
ATOM 1294 C CA . PHE A 1 167 ? -38.241 -4.014 54.286 1.00 82.00 167 PHE A CA 1
ATOM 1295 C C . PHE A 1 167 ? -39.117 -2.923 53.651 1.00 82.00 167 PHE A C 1
ATOM 1297 O O . PHE A 1 167 ? -40.326 -3.108 53.528 1.00 82.00 167 PHE A O 1
ATOM 1304 N N . ILE A 1 168 ? -38.522 -1.791 53.257 1.00 83.50 168 ILE A N 1
ATOM 1305 C CA . ILE A 1 168 ? -39.230 -0.617 52.719 1.00 83.50 168 ILE A CA 1
ATOM 1306 C C . ILE A 1 168 ? -39.061 -0.528 51.195 1.00 83.50 168 ILE A C 1
ATOM 1308 O O . ILE A 1 168 ? -40.009 -0.209 50.477 1.00 83.50 168 ILE A O 1
ATOM 1312 N N . ALA A 1 169 ? -37.870 -0.840 50.682 1.00 82.75 169 ALA A N 1
ATOM 1313 C CA . ALA A 1 169 ? -37.543 -0.789 49.262 1.00 82.75 169 ALA A CA 1
ATOM 1314 C C . ALA A 1 169 ? -38.029 -2.053 48.533 1.00 82.75 169 ALA A C 1
ATOM 1316 O O . ALA A 1 169 ? -37.268 -2.970 48.227 1.00 82.75 169 ALA A O 1
ATOM 1317 N N . ASN A 1 170 ? -39.332 -2.084 48.258 1.00 83.25 170 ASN A N 1
ATOM 1318 C CA . ASN A 1 170 ? -39.956 -3.108 47.424 1.00 83.25 170 ASN A CA 1
ATOM 1319 C C . ASN A 1 170 ? -39.519 -2.997 45.946 1.00 83.25 170 ASN A C 1
ATOM 1321 O O . ASN A 1 170 ? -38.975 -1.979 45.514 1.00 83.25 170 ASN A O 1
ATOM 1325 N N . GLU A 1 171 ? -39.795 -4.032 45.144 1.00 84.19 171 GLU A N 1
ATOM 1326 C CA . GLU A 1 171 ? -39.402 -4.058 43.724 1.00 84.19 171 GLU A CA 1
ATOM 1327 C C . GLU A 1 171 ? -39.920 -2.860 42.925 1.00 84.19 171 GLU A C 1
ATOM 1329 O O . GLU A 1 171 ? -39.164 -2.302 42.139 1.00 84.19 171 GLU A O 1
ATOM 1334 N N . LYS A 1 172 ? -41.155 -2.404 43.170 1.00 84.62 172 LYS A N 1
ATOM 1335 C CA . LYS A 1 172 ? -41.727 -1.243 42.468 1.00 84.62 172 LYS A CA 1
ATOM 1336 C C . LYS A 1 172 ? -40.955 0.046 42.741 1.00 84.62 172 LYS A C 1
ATOM 1338 O O . LYS A 1 172 ? -40.787 0.854 41.834 1.00 84.62 172 LYS A O 1
ATOM 1343 N N . MET A 1 173 ? -40.501 0.253 43.977 1.00 85.12 173 MET A N 1
ATOM 1344 C CA . MET A 1 173 ? -39.715 1.429 44.340 1.00 85.12 173 MET A CA 1
ATOM 1345 C C . MET A 1 173 ? -38.331 1.372 43.690 1.00 85.12 173 MET A C 1
ATOM 1347 O O . MET A 1 173 ? -37.878 2.372 43.140 1.00 85.12 173 MET A O 1
ATOM 1351 N N . ILE A 1 174 ? -37.693 0.198 43.679 1.00 86.50 174 ILE A N 1
ATOM 1352 C CA . ILE A 1 174 ? -36.408 0.012 42.993 1.00 86.50 174 ILE A CA 1
ATOM 1353 C C . ILE A 1 174 ? -36.569 0.261 41.488 1.00 86.50 174 ILE A C 1
ATOM 1355 O O . ILE A 1 174 ? -35.807 1.040 40.927 1.00 86.50 174 ILE A O 1
ATOM 1359 N N . ASP A 1 175 ? -37.605 -0.296 40.859 1.00 87.06 175 ASP A N 1
ATOM 1360 C CA . ASP A 1 175 ? -37.884 -0.104 39.430 1.00 87.06 175 ASP A CA 1
ATOM 1361 C C . ASP A 1 175 ? -38.168 1.366 39.083 1.00 87.06 175 ASP A C 1
ATOM 1363 O O . ASP A 1 175 ? -37.702 1.869 38.061 1.00 87.06 175 ASP A O 1
ATOM 1367 N N . SER A 1 176 ? -38.866 2.094 39.963 1.00 87.25 176 SER A N 1
ATOM 1368 C CA . SER A 1 176 ? -39.120 3.531 39.779 1.00 87.25 176 SER A CA 1
ATOM 1369 C C . SER A 1 176 ? -37.852 4.391 39.822 1.00 87.25 176 SER A C 1
ATOM 1371 O O . SER A 1 176 ? -37.840 5.487 39.265 1.00 87.25 176 SER A O 1
ATOM 1373 N N . LEU A 1 177 ? -36.787 3.898 40.462 1.00 85.88 177 LEU A N 1
ATOM 1374 C CA . LEU A 1 177 ? -35.491 4.569 40.534 1.00 85.88 177 LEU A CA 1
ATOM 1375 C C . LEU A 1 177 ? -34.564 4.149 39.389 1.00 85.88 177 LEU A C 1
ATOM 1377 O O . LEU A 1 177 ? -33.793 4.972 38.906 1.00 85.88 177 LEU A O 1
ATOM 1381 N N . THR A 1 178 ? -34.623 2.895 38.940 1.00 87.62 178 THR A N 1
ATOM 1382 C CA . THR A 1 178 ? -33.697 2.359 37.931 1.00 87.62 178 THR A CA 1
ATOM 1383 C C . THR A 1 178 ? -34.141 2.615 36.494 1.00 87.62 178 THR A C 1
ATOM 1385 O O . THR A 1 178 ? -33.284 2.851 35.642 1.00 87.62 178 THR A O 1
ATOM 1388 N N . ALA A 1 179 ? -35.447 2.647 36.207 1.00 84.81 179 ALA A N 1
ATOM 1389 C CA . ALA A 1 179 ? -35.946 2.914 34.855 1.00 84.81 179 ALA A CA 1
ATOM 1390 C C . ALA A 1 179 ? -35.565 4.318 34.323 1.00 84.81 179 ALA A C 1
ATOM 1392 O O . ALA A 1 179 ? -35.083 4.408 33.190 1.00 84.81 179 ALA A O 1
ATOM 1393 N N . PRO A 1 180 ? -35.672 5.415 35.107 1.00 89.69 180 PRO A N 1
ATOM 1394 C CA . PRO A 1 180 ? -35.209 6.731 34.665 1.00 89.69 180 PRO A CA 1
ATOM 1395 C C . PRO A 1 180 ? -33.695 6.796 34.443 1.00 89.69 180 PRO A C 1
ATOM 1397 O O . PRO A 1 180 ? -33.247 7.483 33.530 1.00 89.69 180 PRO A O 1
ATOM 1400 N N . LEU A 1 181 ? -32.902 6.066 35.239 1.00 87.38 181 LEU A N 1
ATOM 1401 C CA . LEU A 1 181 ? -31.441 6.034 35.098 1.00 87.38 181 LEU A CA 1
ATOM 1402 C C . LEU A 1 181 ? -31.014 5.449 33.747 1.00 87.38 181 LEU A C 1
ATOM 1404 O O . LEU A 1 181 ? -30.131 6.009 33.097 1.00 87.38 181 LEU A O 1
ATOM 1408 N N . GLY A 1 182 ? -31.665 4.368 33.305 1.00 86.00 182 GLY A N 1
ATOM 1409 C CA . GLY A 1 182 ? -31.429 3.786 31.982 1.00 86.00 182 GLY A CA 1
ATOM 1410 C C . GLY A 1 182 ? -31.735 4.779 30.855 1.00 86.00 182 GLY A C 1
ATOM 1411 O O . GLY A 1 182 ? -30.881 5.035 30.006 1.00 86.00 182 GLY A O 1
ATOM 1412 N N . ALA A 1 183 ? -32.910 5.418 30.902 1.00 86.44 183 ALA A N 1
ATOM 1413 C CA . ALA A 1 183 ? -33.330 6.403 29.901 1.00 86.44 183 ALA A CA 1
ATOM 1414 C C . ALA A 1 183 ? -32.424 7.651 29.861 1.00 86.44 183 ALA A C 1
ATOM 1416 O O . ALA A 1 183 ? -32.104 8.171 28.787 1.00 86.44 183 ALA A O 1
ATOM 1417 N N . MET A 1 184 ? -31.975 8.127 31.028 1.00 86.88 184 MET A N 1
ATOM 1418 C CA . MET A 1 184 ? -31.022 9.235 31.129 1.00 86.88 184 MET A CA 1
ATOM 1419 C C . MET A 1 184 ? -29.682 8.883 30.485 1.00 86.88 184 MET A C 1
ATOM 1421 O O . MET A 1 184 ? -29.137 9.698 29.742 1.00 86.88 184 MET A O 1
ATOM 1425 N N . LEU A 1 185 ? -29.155 7.682 30.743 1.00 85.50 185 LEU A N 1
ATOM 1426 C CA . LEU A 1 185 ? -27.882 7.258 30.165 1.00 85.50 185 LEU A CA 1
ATOM 1427 C C . LEU A 1 185 ? -27.976 7.118 28.644 1.00 85.50 185 LEU A C 1
ATOM 1429 O O . LEU A 1 185 ? -27.086 7.576 27.930 1.00 85.50 185 LEU A O 1
ATOM 1433 N N . GLU A 1 186 ? -29.059 6.530 28.142 1.00 85.69 186 GLU A N 1
ATOM 1434 C CA . GLU A 1 186 ? -29.275 6.381 26.704 1.00 85.69 186 GLU A CA 1
ATOM 1435 C C . GLU A 1 186 ? -29.337 7.747 26.001 1.00 85.69 186 GLU A C 1
ATOM 1437 O O . GLU A 1 186 ? -28.714 7.950 24.955 1.00 85.69 186 GLU A O 1
ATOM 1442 N N . THR A 1 187 ? -30.014 8.718 26.620 1.00 88.06 187 THR A N 1
ATOM 1443 C CA . THR A 1 187 ? -30.067 10.107 26.140 1.00 88.06 187 THR A CA 1
ATOM 1444 C C . THR A 1 187 ? -28.682 10.756 26.173 1.00 88.06 187 THR A C 1
ATOM 1446 O O . THR A 1 187 ? -28.244 11.332 25.178 1.00 88.06 187 THR A O 1
ATOM 1449 N N . TYR A 1 188 ? -27.942 10.593 27.274 1.00 87.44 188 TYR A N 1
ATOM 1450 C CA . TYR A 1 188 ? -26.596 11.145 27.418 1.00 87.44 188 TYR A CA 1
ATOM 1451 C C . TYR A 1 188 ? -25.633 10.607 26.355 1.00 87.44 188 TYR A C 1
ATOM 1453 O O . TYR A 1 188 ? -24.868 11.375 25.774 1.00 87.44 188 TYR A O 1
ATOM 1461 N N . ILE A 1 189 ? -25.691 9.307 26.058 1.00 85.88 189 ILE A N 1
ATOM 1462 C CA . ILE A 1 189 ? -24.881 8.676 25.011 1.00 85.88 189 ILE A CA 1
ATOM 1463 C C . ILE A 1 189 ? -25.270 9.198 23.621 1.00 85.88 189 ILE A C 1
ATOM 1465 O O . ILE A 1 189 ? -24.380 9.475 22.816 1.00 85.88 189 ILE A O 1
ATOM 1469 N N . LYS A 1 190 ? -26.567 9.365 23.331 1.00 84.31 190 LYS A N 1
ATOM 1470 C CA . LYS A 1 190 ? -27.033 9.906 22.041 1.00 84.31 190 LYS A CA 1
ATOM 1471 C C . LYS A 1 190 ? -26.546 11.335 21.803 1.00 84.31 190 LYS A C 1
ATOM 1473 O O . LYS A 1 190 ? -26.118 11.649 20.695 1.00 84.31 190 LYS A O 1
ATOM 1478 N N . GLU A 1 191 ? -26.586 12.178 22.830 1.00 87.06 191 GLU A N 1
ATOM 1479 C CA . GLU A 1 191 ? -26.222 13.593 22.713 1.00 87.06 191 GLU A CA 1
ATOM 1480 C C . GLU A 1 191 ? -24.710 13.833 22.820 1.00 87.06 191 GLU A C 1
ATOM 1482 O O . GLU A 1 191 ? -24.158 14.619 22.055 1.00 87.06 191 GLU A O 1
ATOM 1487 N N . ASN A 1 192 ? -24.023 13.134 23.730 1.00 88.94 192 ASN A N 1
ATOM 1488 C CA . ASN A 1 192 ? -22.639 13.438 24.115 1.00 88.94 192 ASN A CA 1
ATOM 1489 C C . ASN A 1 192 ? -21.647 12.315 23.786 1.00 88.94 192 ASN A C 1
ATOM 1491 O O . ASN A 1 192 ? -20.436 12.503 23.911 1.00 88.94 192 ASN A O 1
ATOM 1495 N N . GLY A 1 193 ? -22.114 11.138 23.355 1.00 85.06 193 GLY A N 1
ATOM 1496 C CA . GLY A 1 193 ? -21.255 9.968 23.166 1.00 85.06 193 GLY A CA 1
ATOM 1497 C C . GLY A 1 193 ? -20.095 10.227 22.204 1.00 85.06 193 GLY A C 1
ATOM 1498 O O . GLY A 1 193 ? -18.981 9.761 22.441 1.00 85.06 193 GLY A O 1
ATOM 1499 N N . LYS A 1 194 ? -20.313 11.026 21.149 1.00 86.12 194 LYS A N 1
ATOM 1500 C CA . LYS A 1 194 ? -19.247 11.387 20.199 1.00 86.12 194 LYS A CA 1
ATOM 1501 C C . LYS A 1 194 ? -18.093 12.114 20.884 1.00 86.12 194 LYS A C 1
ATOM 1503 O O . LYS A 1 194 ? -16.938 11.770 20.640 1.00 86.12 194 LYS A O 1
ATOM 1508 N N . ASP A 1 195 ? -18.391 13.070 21.755 1.00 87.75 195 ASP A N 1
ATOM 1509 C CA . ASP A 1 195 ? -17.371 13.862 22.443 1.00 87.75 195 ASP A CA 1
ATOM 1510 C C . ASP A 1 195 ? -16.661 13.063 23.540 1.00 87.75 195 ASP A C 1
ATOM 1512 O O . ASP A 1 195 ? -15.463 13.250 23.750 1.00 87.75 195 ASP A O 1
ATOM 1516 N N . VAL A 1 196 ? -17.353 12.106 24.166 1.00 87.38 196 VAL A N 1
ATOM 1517 C CA . VAL A 1 196 ? -16.758 11.183 25.148 1.00 87.38 196 VAL A CA 1
ATOM 1518 C C . VAL A 1 196 ? -15.760 10.224 24.491 1.00 87.38 196 VAL A C 1
ATOM 1520 O O . VAL A 1 196 ? -14.687 9.968 25.035 1.00 87.38 196 VAL A O 1
ATOM 1523 N N . ILE A 1 197 ? -16.085 9.694 23.309 1.00 89.00 197 ILE A N 1
ATOM 1524 C CA . ILE A 1 197 ? -15.292 8.635 22.665 1.00 89.00 197 ILE A CA 1
ATOM 1525 C C . ILE A 1 197 ? -14.160 9.208 21.801 1.00 89.00 197 ILE A C 1
ATOM 1527 O O . ILE A 1 197 ? -13.111 8.579 21.642 1.00 89.00 197 ILE A O 1
ATOM 1531 N N . ARG A 1 198 ? -14.316 10.422 21.263 1.00 89.00 198 ARG A N 1
ATOM 1532 C CA . ARG A 1 198 ? -13.331 11.036 20.359 1.00 89.00 198 ARG A CA 1
ATOM 1533 C C . ARG A 1 198 ? -11.904 11.119 20.934 1.00 89.00 198 ARG A C 1
ATOM 1535 O O . ARG A 1 198 ? -10.981 10.778 20.194 1.00 89.00 198 ARG A O 1
ATOM 1542 N N . PRO A 1 199 ? -11.664 11.525 22.199 1.00 92.06 199 PRO A N 1
ATOM 1543 C CA . PRO A 1 199 ? -10.322 11.521 22.785 1.00 92.06 199 PRO A CA 1
ATOM 1544 C C . PRO A 1 199 ? -9.711 10.117 22.862 1.00 92.06 199 PRO A C 1
ATOM 1546 O O . PRO A 1 199 ? -8.519 9.956 22.609 1.00 92.06 199 PRO A O 1
ATOM 1549 N N . ILE A 1 200 ? -10.535 9.105 23.155 1.00 91.94 200 ILE A N 1
ATOM 1550 C CA . ILE A 1 200 ? -10.113 7.701 23.240 1.00 91.94 200 ILE A CA 1
ATOM 1551 C C . ILE A 1 200 ? -9.677 7.207 21.857 1.00 91.94 200 ILE A C 1
ATOM 1553 O O . ILE A 1 200 ? -8.585 6.663 21.721 1.00 91.94 200 ILE A O 1
ATOM 1557 N N . ILE A 1 201 ? -10.473 7.477 20.816 1.00 93.31 201 ILE A N 1
ATOM 1558 C CA . ILE A 1 201 ? -10.137 7.111 19.429 1.00 93.31 201 ILE A CA 1
ATOM 1559 C C . ILE A 1 201 ? -8.839 7.779 18.985 1.00 93.31 201 ILE A C 1
ATOM 1561 O O . ILE A 1 201 ? -7.977 7.121 18.412 1.00 93.31 201 ILE A O 1
ATOM 1565 N N . LYS A 1 202 ? -8.678 9.078 19.260 1.00 93.12 202 LYS A N 1
ATOM 1566 C CA . LYS A 1 202 ? -7.457 9.815 18.913 1.00 93.12 202 LYS A CA 1
ATOM 1567 C C . LYS A 1 202 ? -6.217 9.197 19.540 1.00 93.12 202 LYS A C 1
ATOM 1569 O O . LYS A 1 202 ? -5.200 9.050 18.867 1.00 93.12 202 LYS A O 1
ATOM 1574 N N . LEU A 1 203 ? -6.309 8.852 20.820 1.00 92.88 203 LEU A N 1
ATOM 1575 C CA . LEU A 1 203 ? -5.220 8.234 21.559 1.00 92.88 203 LEU A CA 1
ATOM 1576 C C . LEU A 1 203 ? -4.898 6.842 21.004 1.00 92.88 203 LEU A C 1
ATOM 1578 O O . LEU A 1 203 ? -3.727 6.523 20.825 1.00 92.88 203 LEU A O 1
ATOM 1582 N N . GLU A 1 204 ? -5.911 6.045 20.672 1.00 92.06 204 GLU A N 1
ATOM 1583 C CA . GLU A 1 204 ? -5.705 4.692 20.155 1.00 92.06 204 GLU A CA 1
ATOM 1584 C C . GLU A 1 204 ? -5.157 4.681 18.722 1.00 92.06 204 GLU A C 1
ATOM 1586 O O . GLU A 1 204 ? -4.223 3.938 18.425 1.00 92.06 204 GLU A O 1
ATOM 1591 N N . ILE A 1 205 ? -5.636 5.581 17.855 1.00 91.12 205 ILE A N 1
ATOM 1592 C CA . ILE A 1 205 ? -5.051 5.793 16.523 1.00 91.12 205 ILE A CA 1
ATOM 1593 C C . ILE A 1 205 ? -3.602 6.266 16.654 1.00 91.12 205 ILE A C 1
ATOM 1595 O O . ILE A 1 205 ? -2.729 5.734 15.979 1.00 91.12 205 ILE A O 1
ATOM 1599 N N . ALA A 1 206 ? -3.312 7.217 17.546 1.00 90.56 206 ALA A N 1
ATOM 1600 C CA . ALA A 1 206 ? -1.944 7.685 17.758 1.00 90.56 206 ALA A CA 1
ATOM 1601 C C . ALA A 1 206 ? -1.019 6.575 18.279 1.00 90.56 206 ALA A C 1
ATOM 1603 O O . ALA A 1 206 ? 0.149 6.532 17.895 1.00 90.56 206 ALA A O 1
ATOM 1604 N N . LYS A 1 207 ? -1.513 5.661 19.125 1.00 89.81 207 LYS A N 1
ATOM 1605 C CA . LYS A 1 207 ? -0.747 4.466 19.494 1.00 89.81 207 LYS A CA 1
ATOM 1606 C C . LYS A 1 207 ? -0.452 3.638 18.256 1.00 89.81 207 LYS A C 1
ATOM 1608 O O . LYS A 1 207 ? 0.720 3.422 17.994 1.00 89.81 207 LYS A O 1
ATOM 1613 N N . LEU A 1 208 ? -1.479 3.227 17.503 1.00 89.38 208 LEU A N 1
ATOM 1614 C CA . LEU A 1 208 ? -1.362 2.428 16.270 1.00 89.38 208 LEU A CA 1
ATOM 1615 C C . LEU A 1 208 ? -0.385 3.032 15.257 1.00 89.38 208 LEU A C 1
ATOM 1617 O O . LEU A 1 208 ? 0.434 2.326 14.687 1.00 89.38 208 LEU A O 1
ATOM 1621 N N . GLU A 1 209 ? -0.411 4.344 15.074 1.00 88.00 209 GLU A N 1
ATOM 1622 C CA . GLU A 1 209 ? 0.479 5.041 14.146 1.00 88.00 209 GLU A CA 1
ATOM 1623 C C . GLU A 1 209 ? 1.962 4.930 14.512 1.00 88.00 209 GLU A C 1
ATOM 1625 O O . GLU A 1 209 ? 2.807 4.846 13.622 1.00 88.00 209 GLU A O 1
ATOM 1630 N N . ASN A 1 210 ? 2.279 4.940 15.808 1.00 88.56 210 ASN A N 1
ATOM 1631 C CA . ASN A 1 210 ? 3.654 4.948 16.305 1.00 88.56 210 ASN A CA 1
ATOM 1632 C C . ASN A 1 210 ? 4.192 3.543 16.617 1.00 88.56 210 ASN A C 1
ATOM 1634 O O . ASN A 1 210 ? 5.317 3.421 17.099 1.00 88.56 210 ASN A O 1
ATOM 1638 N N . GLN A 1 211 ? 3.415 2.485 16.370 1.00 87.75 211 GLN A N 1
ATOM 1639 C CA . GLN A 1 211 ? 3.892 1.112 16.538 1.00 87.75 211 GLN A CA 1
ATOM 1640 C C . GLN A 1 211 ? 4.575 0.610 15.261 1.00 87.75 211 GLN A C 1
ATOM 1642 O O . GLN A 1 211 ? 4.194 1.017 14.156 1.00 87.75 211 GLN A O 1
ATOM 1647 N N . PRO A 1 212 ? 5.522 -0.330 15.393 1.00 88.06 212 PRO A N 1
ATOM 1648 C CA . PRO A 1 212 ? 6.023 -1.111 14.270 1.00 88.06 212 PRO A CA 1
ATOM 1649 C C . PRO A 1 212 ? 4.894 -1.880 13.579 1.00 88.06 212 PRO A C 1
ATOM 1651 O O . PRO A 1 212 ? 4.019 -2.443 14.244 1.00 88.06 212 PRO A O 1
ATOM 1654 N N . ILE A 1 213 ? 4.945 -1.963 12.249 1.00 85.62 213 ILE A N 1
ATOM 1655 C CA . ILE A 1 213 ? 3.946 -2.699 11.455 1.00 85.62 213 ILE A CA 1
ATOM 1656 C C . ILE A 1 213 ? 3.885 -4.168 11.884 1.00 85.62 213 ILE A C 1
ATOM 1658 O O . ILE A 1 213 ? 2.792 -4.703 12.066 1.00 85.62 213 ILE A O 1
ATOM 1662 N N . GLY A 1 214 ? 5.037 -4.788 12.156 1.00 82.38 214 GLY A N 1
ATOM 1663 C CA . GLY A 1 214 ? 5.102 -6.161 12.656 1.00 82.38 214 GLY A CA 1
ATOM 1664 C C . GLY A 1 214 ? 4.295 -6.373 13.940 1.00 82.38 214 GLY A C 1
ATOM 1665 O O . GLY A 1 214 ? 3.620 -7.392 14.071 1.00 82.38 214 GLY A O 1
ATOM 1666 N N . LYS A 1 215 ? 4.286 -5.387 14.847 1.00 84.81 215 LYS A N 1
ATOM 1667 C CA . LYS A 1 215 ? 3.511 -5.446 16.091 1.00 84.81 215 LYS A CA 1
ATOM 1668 C C . LYS A 1 215 ? 2.009 -5.287 15.848 1.00 84.81 215 LYS A C 1
ATOM 1670 O O . LYS A 1 215 ? 1.211 -6.013 16.431 1.00 84.81 215 LYS A O 1
ATOM 1675 N N . ILE A 1 216 ? 1.617 -4.398 14.935 1.00 86.06 216 ILE A N 1
ATOM 1676 C CA . ILE A 1 216 ? 0.210 -4.256 14.530 1.00 86.06 216 ILE A CA 1
ATOM 1677 C C . ILE A 1 216 ? -0.305 -5.580 13.956 1.00 86.06 216 ILE A C 1
ATOM 1679 O O . ILE A 1 216 ? -1.410 -6.001 14.288 1.00 86.06 216 ILE A O 1
ATOM 1683 N N . LEU A 1 217 ? 0.503 -6.258 13.132 1.00 83.38 217 LEU A N 1
ATOM 1684 C CA . LEU A 1 217 ? 0.161 -7.562 12.561 1.00 83.38 217 LEU A CA 1
ATOM 1685 C C . LEU A 1 217 ? -0.024 -8.632 13.648 1.00 83.38 217 LEU A C 1
ATOM 1687 O O . LEU A 1 217 ? -0.979 -9.406 13.581 1.00 83.38 217 LEU A O 1
ATOM 1691 N N . THR A 1 218 ? 0.823 -8.648 14.680 1.00 82.81 218 THR A N 1
ATOM 1692 C CA . THR A 1 218 ? 0.640 -9.573 15.809 1.00 82.81 218 THR A CA 1
ATOM 1693 C C . THR A 1 218 ? -0.591 -9.238 16.650 1.00 82.81 218 THR A C 1
ATOM 1695 O O . THR A 1 218 ? -1.310 -10.151 17.049 1.00 82.81 218 THR A O 1
ATOM 1698 N N . ASP A 1 219 ? -0.881 -7.953 16.874 1.00 84.94 219 ASP A N 1
ATOM 1699 C CA . ASP A 1 219 ? -2.013 -7.506 17.698 1.00 84.94 219 ASP A CA 1
ATOM 1700 C C . ASP A 1 219 ? -3.370 -7.848 17.055 1.00 84.94 219 ASP A C 1
ATOM 1702 O O . ASP A 1 219 ? -4.336 -8.140 17.760 1.00 84.94 219 ASP A O 1
ATOM 1706 N N . ILE A 1 220 ? -3.447 -7.885 15.718 1.00 84.00 220 ILE A N 1
ATOM 1707 C CA . ILE A 1 220 ? -4.642 -8.349 14.986 1.00 84.00 220 ILE A CA 1
ATOM 1708 C C . ILE A 1 220 ? -4.727 -9.882 14.858 1.00 84.00 220 ILE A C 1
ATOM 1710 O O . ILE A 1 220 ? -5.622 -10.389 14.182 1.00 84.00 220 ILE A O 1
ATOM 1714 N N . GLY A 1 221 ? -3.808 -10.625 15.484 1.00 80.69 221 GLY A N 1
ATOM 1715 C CA . GLY A 1 221 ? -3.786 -12.089 15.473 1.00 80.69 221 GLY A CA 1
ATOM 1716 C C . GLY A 1 221 ? -3.232 -12.705 14.187 1.00 80.69 221 GLY A C 1
ATOM 1717 O O . GLY A 1 221 ? -3.474 -13.883 13.925 1.00 80.69 221 GLY A O 1
ATOM 1718 N N . MET A 1 222 ? -2.504 -11.939 13.366 1.00 79.31 222 MET A N 1
ATOM 1719 C CA . MET A 1 222 ? -1.833 -12.492 12.194 1.00 79.31 222 MET A CA 1
ATOM 1720 C C . MET A 1 222 ? -0.532 -13.169 12.629 1.00 79.31 222 MET A C 1
ATOM 1722 O O . MET A 1 222 ? 0.432 -12.515 13.028 1.00 79.31 222 MET A O 1
ATOM 1726 N N . GLU A 1 223 ? -0.496 -14.498 12.542 1.00 78.56 223 GLU A N 1
ATOM 1727 C CA . GLU A 1 223 ? 0.742 -15.244 12.747 1.00 78.56 223 GLU A CA 1
ATOM 1728 C C . GLU A 1 223 ? 1.797 -14.826 11.703 1.00 78.56 223 GLU A C 1
ATOM 1730 O O . GLU A 1 223 ? 1.500 -14.660 10.516 1.00 78.56 223 GLU A O 1
ATOM 1735 N N . LYS A 1 224 ? 3.060 -14.669 12.125 1.00 72.81 224 LYS A N 1
ATOM 1736 C CA . LYS A 1 224 ? 4.155 -14.195 11.251 1.00 72.81 224 LYS A CA 1
ATOM 1737 C C . LYS A 1 224 ? 4.389 -15.084 10.018 1.00 72.81 224 LYS A C 1
ATOM 1739 O O . LYS A 1 224 ? 4.854 -14.602 8.993 1.00 72.81 224 LYS A O 1
ATOM 1744 N N . ASN A 1 225 ? 4.040 -16.366 10.098 1.00 78.75 225 ASN A N 1
ATOM 1745 C CA . ASN A 1 225 ? 4.087 -17.335 8.994 1.00 78.75 225 ASN A CA 1
ATOM 1746 C C . ASN A 1 225 ? 3.026 -17.077 7.898 1.00 78.75 225 ASN A C 1
ATOM 1748 O O . ASN A 1 225 ? 3.186 -17.564 6.781 1.00 78.75 225 ASN A O 1
ATOM 1752 N N . LEU A 1 226 ? 1.962 -16.317 8.182 1.00 83.19 226 LEU A N 1
ATOM 1753 C CA . LEU A 1 226 ? 0.904 -15.984 7.223 1.00 83.19 226 LEU A CA 1
ATOM 1754 C C . LEU A 1 226 ? 1.231 -14.731 6.403 1.00 83.19 226 LEU A C 1
ATOM 1756 O O . LEU A 1 226 ? 0.691 -14.569 5.307 1.00 83.19 226 LEU A O 1
ATOM 1760 N N . VAL A 1 227 ? 2.129 -13.871 6.895 1.00 85.19 227 VAL A N 1
ATOM 1761 C CA . VAL A 1 227 ? 2.535 -12.633 6.21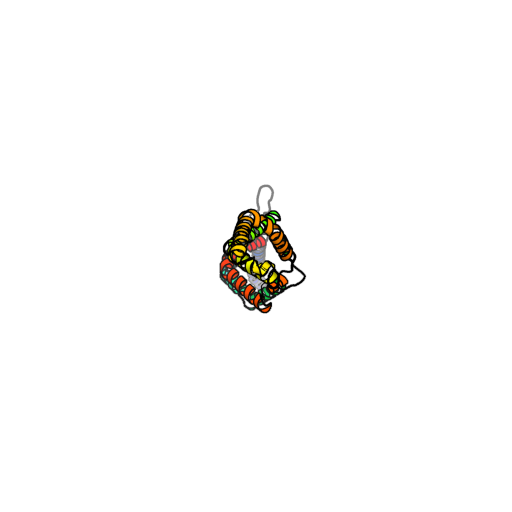0 1.00 85.19 227 VAL A CA 1
ATOM 1762 C C . VAL A 1 227 ? 3.124 -12.919 4.820 1.00 85.19 227 VAL A C 1
ATOM 1764 O O . VAL A 1 227 ? 2.650 -12.302 3.865 1.00 85.19 227 VAL A O 1
ATOM 1767 N N . PRO A 1 228 ? 4.053 -13.884 4.632 1.00 88.62 228 PRO A N 1
ATOM 1768 C CA . PRO A 1 228 ? 4.541 -14.244 3.299 1.00 88.62 228 PRO A CA 1
ATOM 1769 C C . PRO A 1 228 ? 3.427 -14.658 2.334 1.00 88.62 228 PRO A C 1
ATOM 1771 O O . PRO A 1 228 ? 3.416 -14.215 1.193 1.00 88.62 228 PRO A O 1
ATOM 1774 N N . ASN A 1 229 ? 2.439 -15.431 2.796 1.00 88.62 229 ASN A N 1
ATOM 1775 C CA . ASN A 1 229 ? 1.318 -15.867 1.957 1.00 88.62 229 ASN A CA 1
ATOM 1776 C C . ASN A 1 229 ? 0.411 -14.701 1.540 1.00 88.62 2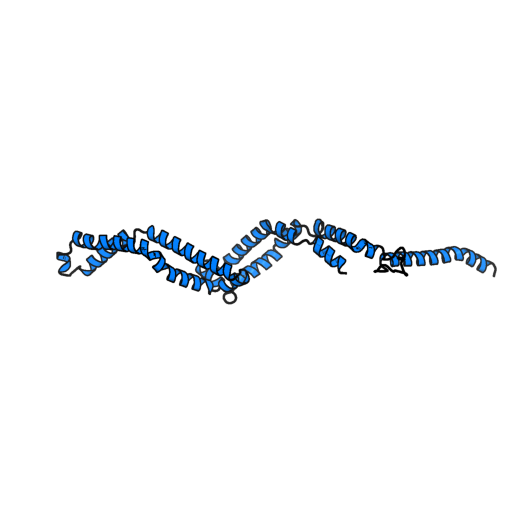29 ASN A C 1
ATOM 1778 O O . ASN A 1 229 ? -0.128 -14.690 0.433 1.00 88.62 229 ASN A O 1
ATOM 1782 N N . LEU A 1 230 ? 0.211 -13.721 2.427 1.00 87.25 230 LEU A N 1
ATOM 1783 C CA . LEU A 1 230 ? -0.538 -12.511 2.099 1.00 87.25 230 LEU A CA 1
ATOM 1784 C C . LEU A 1 230 ? 0.209 -11.682 1.048 1.00 87.25 230 LEU A C 1
ATOM 1786 O O . LEU A 1 230 ? -0.388 -11.266 0.056 1.00 87.25 230 LEU A O 1
ATOM 1790 N N . VAL A 1 231 ? 1.512 -11.483 1.254 1.00 91.50 231 VAL A N 1
ATOM 1791 C CA . VAL A 1 231 ? 2.383 -10.760 0.322 1.00 91.50 231 VAL A CA 1
ATOM 1792 C C . VAL A 1 231 ? 2.425 -11.458 -1.038 1.00 91.50 231 VAL A C 1
ATOM 1794 O O . VAL A 1 231 ? 2.268 -10.784 -2.050 1.00 91.50 231 VAL A O 1
ATOM 1797 N N . ASP A 1 232 ? 2.550 -12.786 -1.079 1.00 93.00 232 ASP A N 1
ATOM 1798 C CA . ASP A 1 232 ? 2.528 -13.583 -2.313 1.00 93.00 232 ASP A CA 1
ATOM 1799 C C . ASP A 1 232 ? 1.226 -13.397 -3.100 1.00 93.00 232 ASP A C 1
ATOM 1801 O O . ASP A 1 232 ? 1.258 -13.136 -4.305 1.00 93.00 232 ASP A O 1
ATOM 1805 N N . LYS A 1 233 ? 0.071 -13.441 -2.421 1.00 91.56 233 LYS A N 1
ATOM 1806 C CA . LYS A 1 233 ? -1.231 -13.213 -3.064 1.00 91.56 233 LYS A CA 1
ATOM 1807 C C . LYS A 1 233 ? -1.361 -11.800 -3.618 1.00 91.56 233 LYS A C 1
ATOM 1809 O O . LYS A 1 233 ? -1.789 -11.640 -4.760 1.00 91.56 233 LYS A O 1
ATOM 1814 N N . ILE A 1 234 ? -0.988 -10.788 -2.831 1.00 89.75 234 ILE A N 1
ATOM 1815 C CA . ILE A 1 234 ? -1.029 -9.384 -3.262 1.00 89.75 234 ILE A CA 1
ATOM 1816 C C . ILE A 1 234 ? -0.094 -9.179 -4.455 1.00 89.75 234 ILE A C 1
ATOM 1818 O O . ILE A 1 234 ? -0.499 -8.571 -5.444 1.00 89.75 234 ILE A O 1
ATOM 1822 N N . TYR A 1 235 ? 1.125 -9.715 -4.389 1.00 90.94 235 TYR A N 1
ATOM 1823 C CA . TYR A 1 235 ? 2.118 -9.612 -5.452 1.00 90.94 235 TYR A CA 1
ATOM 1824 C C . TYR A 1 235 ? 1.637 -10.286 -6.739 1.00 90.94 235 TYR A C 1
ATOM 1826 O O . TYR A 1 235 ? 1.607 -9.651 -7.791 1.00 90.94 235 TYR A O 1
ATOM 1834 N N . THR A 1 236 ? 1.179 -11.536 -6.655 1.00 90.19 236 THR A N 1
ATOM 1835 C CA . THR A 1 236 ? 0.700 -12.300 -7.816 1.00 90.19 236 THR A CA 1
ATOM 1836 C C . THR A 1 236 ? -0.512 -11.627 -8.458 1.00 90.19 236 THR A C 1
ATOM 1838 O O . THR A 1 236 ? -0.576 -11.493 -9.679 1.00 90.19 236 THR A O 1
ATOM 1841 N N . GLN A 1 237 ? -1.455 -11.135 -7.647 1.00 89.00 237 GLN A N 1
ATOM 1842 C CA . GLN A 1 237 ? -2.616 -10.402 -8.146 1.00 89.00 237 GLN A CA 1
ATOM 1843 C C . GLN A 1 237 ? -2.214 -9.070 -8.790 1.00 89.00 237 GLN A C 1
ATOM 1845 O O . GLN A 1 237 ? -2.747 -8.714 -9.844 1.00 89.00 237 GLN A O 1
ATOM 1850 N N . PHE A 1 238 ? -1.285 -8.332 -8.178 1.00 88.38 238 PHE A N 1
ATOM 1851 C CA . PHE A 1 238 ? -0.781 -7.072 -8.715 1.00 88.38 238 PHE A CA 1
ATOM 1852 C C . PHE A 1 238 ? -0.103 -7.283 -10.067 1.00 88.38 238 PHE A C 1
ATOM 1854 O O . PHE A 1 238 ? -0.450 -6.602 -11.031 1.00 88.38 238 PHE A O 1
ATOM 1861 N N . VAL A 1 239 ? 0.803 -8.256 -10.161 1.00 87.62 239 VAL A N 1
ATOM 1862 C CA . VAL A 1 239 ? 1.511 -8.557 -11.403 1.00 87.62 239 VAL A CA 1
ATOM 1863 C C . VAL A 1 239 ? 0.520 -9.016 -12.474 1.00 87.62 239 VAL A C 1
ATOM 1865 O O . VAL A 1 239 ? 0.433 -8.373 -13.515 1.00 87.62 239 VAL A O 1
ATOM 1868 N N . GLY A 1 240 ? -0.335 -10.002 -12.189 1.00 81.56 240 GLY A N 1
ATOM 1869 C CA . GLY A 1 240 ? -1.294 -10.513 -13.177 1.00 81.56 240 GLY A CA 1
ATOM 1870 C C . GLY A 1 240 ? -2.366 -9.508 -13.628 1.00 81.56 240 GLY A C 1
ATOM 1871 O O . GLY A 1 240 ? -2.900 -9.621 -14.726 1.00 81.56 240 GLY A O 1
ATOM 1872 N N . THR A 1 241 ? -2.701 -8.502 -12.810 1.00 81.06 241 THR A N 1
ATOM 1873 C CA . THR A 1 241 ? -3.740 -7.510 -13.163 1.00 81.06 241 THR A CA 1
ATOM 1874 C C . THR A 1 241 ? -3.157 -6.229 -13.760 1.00 81.06 241 THR A C 1
ATOM 1876 O O . THR A 1 241 ? -3.801 -5.579 -14.583 1.00 81.06 241 THR A O 1
ATOM 1879 N N . LYS A 1 242 ? -1.970 -5.808 -13.306 1.00 78.56 242 LYS A N 1
ATOM 1880 C CA . LYS A 1 242 ? -1.433 -4.460 -13.549 1.00 78.56 242 LYS A CA 1
ATOM 1881 C C . LYS A 1 242 ? -0.038 -4.428 -14.159 1.00 78.56 242 LYS A C 1
ATOM 1883 O O . LYS A 1 242 ? 0.338 -3.368 -14.663 1.00 78.56 242 LYS A O 1
ATOM 1888 N N . ALA A 1 243 ? 0.702 -5.540 -14.206 1.00 73.56 243 ALA A N 1
ATOM 1889 C CA . ALA A 1 243 ? 2.029 -5.539 -14.823 1.00 73.56 243 ALA A CA 1
ATOM 1890 C C . ALA A 1 243 ? 1.956 -5.152 -16.299 1.00 73.56 243 ALA A C 1
ATOM 1892 O O . ALA A 1 243 ? 2.723 -4.299 -16.724 1.00 73.56 243 ALA A O 1
ATOM 1893 N N . THR A 1 244 ? 0.994 -5.672 -17.064 1.00 71.31 244 THR A N 1
ATOM 1894 C CA . THR A 1 244 ? 0.862 -5.328 -18.490 1.00 71.31 244 THR A CA 1
ATOM 1895 C C . THR A 1 244 ? 0.662 -3.819 -18.725 1.00 71.31 244 THR A C 1
ATOM 1897 O O . THR A 1 244 ? 1.253 -3.256 -19.646 1.00 71.31 244 THR A O 1
ATOM 1900 N N . GLU A 1 245 ? -0.130 -3.130 -17.893 1.00 76.75 245 GLU A N 1
ATOM 1901 C CA . GLU A 1 245 ? -0.285 -1.665 -17.971 1.00 76.75 245 GLU A CA 1
ATOM 1902 C C . GLU A 1 245 ? 1.026 -0.943 -17.617 1.00 76.75 245 GLU A C 1
ATOM 1904 O O . GLU A 1 245 ? 1.440 -0.025 -18.327 1.00 76.75 245 GLU A O 1
ATOM 1909 N N . PHE A 1 246 ? 1.707 -1.386 -16.557 1.00 75.25 246 PHE A N 1
ATOM 1910 C CA . PHE A 1 246 ? 2.968 -0.797 -16.104 1.00 75.25 246 PHE A CA 1
ATOM 1911 C C . PHE A 1 246 ? 4.105 -0.994 -17.117 1.00 75.25 246 PHE A C 1
ATOM 1913 O O . PHE A 1 246 ? 4.868 -0.072 -17.395 1.00 75.25 246 PHE A O 1
ATOM 1920 N N . ILE A 1 247 ? 4.188 -2.176 -17.726 1.00 71.12 247 ILE A N 1
ATOM 1921 C CA . ILE A 1 247 ? 5.200 -2.513 -18.728 1.00 71.12 247 ILE A CA 1
ATOM 1922 C C . ILE A 1 247 ? 4.994 -1.680 -19.994 1.00 71.12 247 ILE A C 1
ATOM 1924 O O . ILE A 1 247 ? 5.964 -1.176 -20.556 1.00 71.12 247 ILE A O 1
ATOM 1928 N N . LYS A 1 248 ? 3.740 -1.461 -20.415 1.00 72.88 248 LYS A N 1
ATOM 1929 C CA . LYS A 1 248 ? 3.431 -0.546 -21.526 1.00 72.88 248 LYS A CA 1
ATOM 1930 C C . LYS A 1 248 ? 3.854 0.891 -21.225 1.00 72.88 248 LYS A C 1
ATOM 1932 O O . LYS A 1 248 ? 4.296 1.589 -22.132 1.00 72.88 248 LYS A O 1
ATOM 1937 N N . ALA A 1 249 ? 3.753 1.325 -19.970 1.00 78.31 249 ALA A N 1
ATOM 1938 C CA . ALA A 1 249 ? 4.220 2.645 -19.553 1.00 78.31 249 ALA A CA 1
ATOM 1939 C C . ALA A 1 249 ? 5.756 2.769 -19.529 1.00 78.31 249 ALA A C 1
ATOM 1941 O O . ALA A 1 249 ? 6.269 3.883 -19.593 1.00 78.31 249 ALA A O 1
ATOM 1942 N N . LEU A 1 250 ? 6.495 1.655 -19.465 1.00 76.75 250 LEU A N 1
ATOM 1943 C CA . LEU A 1 250 ? 7.955 1.651 -19.333 1.00 76.75 250 LEU A CA 1
ATOM 1944 C C . LEU A 1 250 ? 8.713 1.983 -20.639 1.00 76.75 250 LEU A C 1
ATOM 1946 O O . LEU A 1 250 ? 9.938 2.048 -20.602 1.00 76.75 250 LEU A O 1
ATOM 1950 N N . ASP A 1 251 ? 8.006 2.167 -21.767 1.00 79.12 251 ASP A N 1
ATOM 1951 C CA . ASP A 1 251 ? 8.513 2.502 -23.117 1.00 79.12 251 ASP A CA 1
ATOM 1952 C C . ASP A 1 251 ? 9.950 2.020 -23.398 1.00 79.12 251 ASP A C 1
ATOM 1954 O O . ASP A 1 251 ? 10.882 2.792 -23.643 1.00 79.12 251 ASP A O 1
ATOM 1958 N N . ILE A 1 252 ? 10.138 0.698 -23.351 1.00 81.69 252 ILE A N 1
ATOM 1959 C CA . ILE A 1 252 ? 11.444 0.058 -23.572 1.00 81.69 252 ILE A CA 1
ATOM 1960 C C . ILE A 1 252 ? 12.010 0.450 -24.945 1.00 81.69 252 ILE A C 1
ATOM 1962 O O . ILE A 1 252 ? 13.215 0.673 -25.085 1.00 81.69 252 ILE A O 1
ATOM 1966 N N . ALA A 1 253 ? 11.139 0.584 -25.949 1.00 83.19 253 ALA A N 1
ATOM 1967 C CA . ALA A 1 253 ? 11.516 1.020 -27.286 1.00 83.19 253 ALA A CA 1
ATOM 1968 C C . ALA A 1 253 ? 12.107 2.440 -27.273 1.00 83.19 253 ALA A C 1
ATOM 1970 O O . ALA A 1 253 ? 13.186 2.652 -27.836 1.00 83.19 253 ALA A O 1
ATOM 1971 N N . GLY A 1 254 ? 11.459 3.381 -26.582 1.00 85.44 254 GLY A N 1
ATOM 1972 C CA . GLY A 1 254 ? 11.950 4.745 -26.401 1.00 85.44 254 GLY A CA 1
ATOM 1973 C C . GLY A 1 254 ? 13.260 4.818 -25.617 1.00 85.44 254 GLY A C 1
ATOM 1974 O O . GLY A 1 254 ? 14.162 5.564 -26.002 1.00 85.44 254 GLY A O 1
ATOM 1975 N N . VAL A 1 255 ? 13.431 4.000 -24.571 1.00 86.62 255 VAL A N 1
ATOM 1976 C CA . VAL A 1 255 ? 14.694 3.928 -23.809 1.00 86.62 255 VAL A CA 1
ATOM 1977 C C . VAL A 1 255 ? 15.854 3.474 -24.702 1.00 86.62 255 VAL A C 1
ATOM 1979 O O . VAL A 1 255 ? 16.938 4.066 -24.671 1.00 86.62 255 VAL A O 1
ATOM 1982 N N . VAL A 1 256 ? 15.639 2.445 -25.527 1.00 86.31 256 VAL A N 1
ATOM 1983 C CA . VAL A 1 256 ? 16.646 1.955 -26.481 1.00 86.31 256 VAL A CA 1
ATOM 1984 C C . VAL A 1 256 ? 16.947 3.011 -27.548 1.00 86.31 256 VAL A C 1
ATOM 1986 O O . VAL A 1 256 ? 18.121 3.271 -27.823 1.00 86.31 256 VAL A O 1
ATOM 1989 N N . GLU A 1 257 ? 15.924 3.669 -28.104 1.00 88.69 257 GLU A N 1
ATOM 1990 C CA . GLU A 1 257 ? 16.098 4.746 -29.087 1.00 88.69 257 GLU A CA 1
ATOM 1991 C C . GLU A 1 257 ? 16.944 5.894 -28.519 1.00 88.69 257 GLU A C 1
ATOM 1993 O 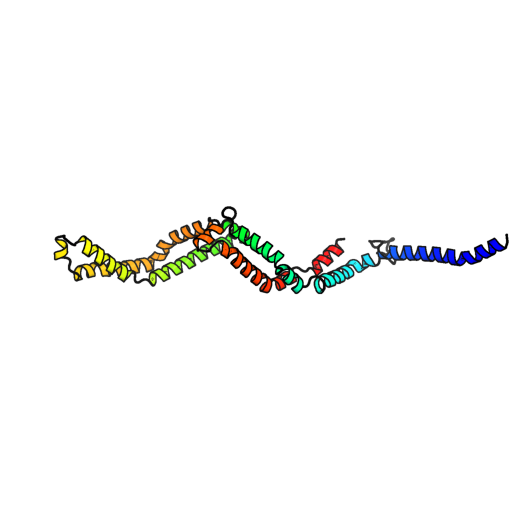O . GLU A 1 257 ? 17.930 6.302 -29.138 1.00 88.69 257 GLU A O 1
ATOM 1998 N N . GLN A 1 258 ? 16.612 6.383 -27.319 1.00 88.44 258 GLN A N 1
ATOM 1999 C CA . GLN A 1 258 ? 17.354 7.458 -26.657 1.00 88.44 258 GLN A CA 1
ATOM 2000 C C . GLN A 1 258 ? 18.814 7.075 -26.419 1.00 88.44 258 GLN A C 1
ATOM 2002 O O . GLN A 1 258 ? 19.713 7.879 -26.671 1.00 88.44 258 GLN A O 1
ATOM 2007 N N . LYS A 1 259 ? 19.071 5.840 -25.978 1.00 88.31 259 LYS A N 1
ATOM 2008 C CA . LYS A 1 259 ? 20.432 5.380 -25.692 1.00 88.31 259 LYS A CA 1
ATOM 2009 C C . LYS A 1 259 ? 21.273 5.236 -26.958 1.00 88.31 259 LYS A C 1
ATOM 2011 O O . LYS A 1 259 ? 22.430 5.648 -26.951 1.00 88.31 259 LYS A O 1
ATOM 2016 N N . ILE A 1 260 ? 20.693 4.739 -28.054 1.00 85.31 260 ILE A N 1
ATOM 2017 C CA . ILE A 1 260 ? 21.360 4.698 -29.365 1.00 85.31 260 ILE A CA 1
ATOM 2018 C C . ILE A 1 260 ? 21.626 6.121 -29.865 1.00 85.31 260 ILE A C 1
ATOM 2020 O O . ILE A 1 260 ? 22.722 6.409 -30.337 1.00 85.31 260 ILE A O 1
ATOM 2024 N N . ASN A 1 261 ? 20.663 7.035 -29.725 1.00 84.31 261 ASN A N 1
ATOM 2025 C CA . ASN A 1 261 ? 20.813 8.430 -30.140 1.00 84.31 261 ASN A CA 1
ATOM 2026 C C . ASN A 1 261 ? 21.835 9.209 -29.295 1.00 84.31 261 ASN A C 1
ATOM 2028 O O . ASN A 1 261 ? 22.453 10.139 -29.820 1.00 84.31 261 ASN A O 1
ATOM 2032 N N . ALA A 1 262 ? 22.080 8.802 -28.048 1.00 82.12 262 ALA A N 1
ATOM 2033 C CA . ALA A 1 262 ? 23.080 9.395 -27.159 1.00 82.12 262 ALA A CA 1
ATOM 2034 C C . ALA A 1 262 ? 24.528 8.904 -27.391 1.00 82.12 262 ALA A C 1
ATOM 2036 O O . ALA A 1 262 ? 25.456 9.614 -27.007 1.00 82.12 262 ALA A O 1
ATOM 2037 N N . MET A 1 263 ? 24.730 7.729 -28.006 1.00 73.25 263 MET A N 1
ATOM 2038 C CA . MET A 1 263 ? 26.055 7.155 -28.337 1.00 73.25 263 MET A CA 1
ATOM 2039 C C . MET A 1 263 ? 26.700 7.785 -29.572 1.00 73.25 263 MET A C 1
ATOM 2041 O O . MET A 1 263 ? 27.896 8.131 -29.536 1.00 73.25 263 MET A O 1
#

Sequence (263 aa):
MENIMDILYLLAGPLIGSIIGYSTNYLAVKMLFRPLRPIKIGTFRLPFTPGIIPKRKDQLARALGSAVGNNLLTSDDIEKILLDETLKDLIVSRLAAFLCAEEEHTLKTMLTEYCTEESYLRGKAHLEKVIGDKIITGIAQLDLGEIIATESKRVIKQKIEGTMLAFIANEKMIDSLTAPLGAMLETYIKENGKDVIRPIIKLEIAKLENQPIGKILTDIGMEKNLVPNLVDKIYTQFVGTKATEFIKALDIAGVVEQKINAM

Foldseek 3Di:
DVVVVVVCVVVVVVVVVVVCVVVVVVVLVVLQQDDLAFDDDDPDTDPSPPRVCSVCLLVVLLVVLCCCDVPVPDLVNVLCVCVPPVNLCVVLVVVLCQLQDFPDDFQQRVCVVVDPPVVVVVVLVVQLVVVLVVVLVVVLPDLQLVVQLVVQLVVVCVVCPPPPVNVVCDPVNSSVVSNVVSVVVSVCCVVCVSVVCSVVSNVVVVVNRGGRSSVVCVVVVNDSVCSSVVSSVVSNCCSVPCSSVVSVVVSSSVVSSVVSVVD

pLDDT: mean 85.63, std 6.01, range [56.19, 95.56]